Protein AF-A0A534MC95-F1 (afdb_monomer)

Radius of gyration: 21.36 Å; Cα contacts (8 Å, |Δi|>4): 419; chains: 1; bounding box: 49×59×96 Å

Nearest PDB structures (foldseek):
  2ph1-assembly1_A  TM=8.830E-01  e=1.239E-19  Archaeoglobus fulgidus DSM 4304
  5auq-assembly3_G  TM=9.142E-01  e=1.122E-14  Thermococcus kodakarensis KOD1
  5auq-assembly4_D  TM=9.100E-01  e=5.780E-14  Thermococcus kodakarensis KOD1
  5aup-assembly1_I  TM=8.787E-01  e=2.391E-14  Thermococcus kodakarensis KOD1
  5aun-assembly1_B  TM=8.811E-01  e=1.353E-12  Thermococcus kodakarensis KOD1

Structure (mmCIF, N/CA/C/O backbone):
data_AF-A0A534MC95-F1
#
_entry.id   AF-A0A534MC95-F1
#
loop_
_atom_site.group_PDB
_atom_site.id
_atom_site.type_symbol
_atom_site.label_atom_id
_atom_site.label_alt_id
_atom_site.label_comp_id
_atom_site.label_asym_id
_atom_site.label_entity_id
_atom_site.label_seq_id
_atom_site.pdbx_PDB_ins_code
_atom_site.Cartn_x
_atom_site.Cartn_y
_atom_site.Cartn_z
_atom_site.occupancy
_atom_site.B_iso_or_equiv
_atom_site.auth_seq_id
_atom_site.auth_comp_id
_atom_site.auth_asym_id
_atom_site.auth_atom_id
_atom_site.pdbx_PDB_model_num
ATOM 1 N N . MET A 1 1 ? -2.167 -4.887 59.470 1.00 40.50 1 MET A N 1
ATOM 2 C CA . MET A 1 1 ? -1.275 -4.385 58.409 1.00 40.50 1 MET A CA 1
ATOM 3 C C . MET A 1 1 ? -1.811 -4.907 57.094 1.00 40.50 1 MET A C 1
ATOM 5 O O . MET A 1 1 ? -1.505 -6.029 56.722 1.00 40.50 1 MET A O 1
ATOM 9 N N . ALA A 1 2 ? -2.729 -4.157 56.489 1.00 38.38 2 ALA A N 1
ATOM 10 C CA . ALA A 1 2 ? -3.125 -4.384 55.109 1.00 38.38 2 ALA A CA 1
ATOM 11 C C . ALA A 1 2 ? -2.098 -3.620 54.273 1.00 38.38 2 ALA A C 1
ATOM 13 O O . ALA A 1 2 ? -2.051 -2.396 54.355 1.00 38.38 2 ALA A O 1
ATOM 14 N N . GLU A 1 3 ? -1.203 -4.344 53.606 1.00 44.25 3 GLU A N 1
ATOM 15 C CA . GLU A 1 3 ? -0.291 -3.753 52.632 1.00 44.25 3 GLU A CA 1
ATOM 16 C C . GLU A 1 3 ? -1.125 -3.152 51.504 1.00 44.25 3 GLU A C 1
ATOM 18 O O . GLU A 1 3 ? -1.861 -3.846 50.799 1.00 44.25 3 GLU A O 1
ATOM 23 N N . GLU A 1 4 ? -1.028 -1.833 51.384 1.00 46.19 4 GLU A N 1
ATOM 24 C CA . GLU A 1 4 ? -1.438 -1.078 50.216 1.00 46.19 4 GLU A CA 1
ATOM 25 C C . GLU A 1 4 ? -0.655 -1.617 49.015 1.00 46.19 4 GLU A C 1
ATOM 27 O O . GLU A 1 4 ? 0.532 -1.353 48.838 1.00 46.19 4 GLU A O 1
ATOM 32 N N . LEU A 1 5 ? -1.330 -2.418 48.191 1.00 47.22 5 LEU A N 1
ATOM 33 C CA . LEU A 1 5 ? -0.908 -2.695 46.825 1.00 47.22 5 LEU A CA 1
ATOM 34 C C . LEU A 1 5 ? -0.969 -1.374 46.056 1.00 47.22 5 LEU A C 1
ATOM 36 O O . LEU A 1 5 ? -2.006 -0.998 45.510 1.00 47.22 5 LEU A O 1
ATOM 40 N N . GLU A 1 6 ? 0.147 -0.655 46.058 1.00 48.56 6 GLU A N 1
ATOM 41 C CA . GLU A 1 6 ? 0.363 0.548 45.270 1.00 48.56 6 GLU A CA 1
ATOM 42 C C . GLU A 1 6 ? 0.238 0.170 43.785 1.00 48.56 6 GLU A C 1
ATOM 44 O O . GLU A 1 6 ? 1.129 -0.424 43.173 1.00 48.56 6 GLU A O 1
ATOM 49 N N . THR A 1 7 ? -0.928 0.442 43.198 1.00 52.38 7 THR A N 1
ATOM 50 C CA . THR A 1 7 ? -1.146 0.348 41.754 1.00 52.38 7 THR A CA 1
ATOM 51 C C . THR A 1 7 ? -0.177 1.299 41.066 1.00 52.38 7 THR A C 1
ATOM 53 O O . THR A 1 7 ? -0.446 2.497 40.983 1.00 52.38 7 THR A O 1
ATOM 56 N N . ALA A 1 8 ? 0.950 0.778 40.578 1.00 64.12 8 ALA A N 1
ATOM 57 C CA . ALA A 1 8 ? 1.898 1.536 39.775 1.00 64.12 8 ALA A CA 1
ATOM 58 C C . ALA A 1 8 ? 1.158 2.159 38.580 1.00 64.12 8 ALA A C 1
ATOM 60 O O . ALA A 1 8 ? 0.711 1.470 37.659 1.00 64.12 8 ALA A O 1
ATOM 61 N N . GLN A 1 9 ? 0.967 3.474 38.632 1.00 77.69 9 GLN A N 1
ATOM 62 C CA . GLN A 1 9 ? 0.201 4.216 37.643 1.00 77.69 9 GLN A CA 1
ATOM 63 C C . GLN A 1 9 ? 0.984 4.222 36.325 1.00 77.69 9 GLN A C 1
ATOM 65 O O . GLN A 1 9 ? 2.096 4.747 36.254 1.00 77.69 9 GLN A O 1
ATOM 70 N N . ILE A 1 10 ? 0.431 3.603 35.277 1.00 81.69 10 ILE A N 1
ATOM 71 C CA . ILE A 1 10 ? 1.091 3.530 33.967 1.00 81.69 10 ILE A CA 1
ATOM 72 C C . ILE A 1 10 ? 1.308 4.964 33.448 1.00 81.69 10 ILE A C 1
ATOM 74 O O . ILE A 1 10 ? 0.336 5.722 33.360 1.00 81.69 10 ILE A O 1
ATOM 78 N N . PRO A 1 11 ? 2.542 5.351 33.065 1.00 89.81 11 PRO A N 1
ATOM 79 C CA . PRO A 1 11 ? 2.824 6.691 32.567 1.00 89.81 11 PRO A CA 1
ATOM 80 C C . PRO A 1 11 ? 1.900 7.102 31.401 1.00 89.81 11 PRO A C 1
ATOM 82 O O . PRO A 1 11 ? 1.666 6.292 30.497 1.00 89.81 11 PRO A O 1
ATOM 85 N N . PRO A 1 12 ? 1.429 8.367 31.334 1.00 87.62 12 PRO A N 1
ATOM 86 C CA . PRO A 1 12 ? 0.471 8.811 30.314 1.00 87.62 12 PRO A CA 1
ATOM 87 C C . PRO A 1 12 ? 0.916 8.571 28.866 1.00 87.62 12 PRO A C 1
ATOM 89 O O . PRO A 1 12 ? 0.095 8.238 28.014 1.00 87.62 12 PRO A O 1
ATOM 92 N N . HIS A 1 13 ? 2.217 8.692 28.582 1.00 85.44 13 HIS A N 1
ATOM 93 C CA . HIS A 1 13 ? 2.766 8.456 27.244 1.00 85.44 13 HIS A CA 1
ATOM 94 C C . HIS A 1 13 ? 2.703 6.975 26.831 1.00 85.44 13 HIS A C 1
ATOM 96 O O . HIS A 1 13 ? 2.463 6.679 25.662 1.00 85.44 13 HIS A O 1
ATOM 102 N N . ILE A 1 14 ? 2.851 6.043 27.784 1.00 88.94 14 ILE A N 1
ATOM 103 C CA . ILE A 1 14 ? 2.682 4.605 27.533 1.00 88.94 14 ILE A CA 1
ATOM 104 C C . ILE A 1 14 ? 1.211 4.312 27.247 1.00 88.94 14 ILE A C 1
ATOM 106 O O . ILE A 1 14 ? 0.900 3.642 26.265 1.00 88.94 14 ILE A O 1
ATOM 110 N N . MET A 1 15 ? 0.297 4.876 28.040 1.00 87.25 15 MET A N 1
ATOM 111 C CA . MET A 1 15 ? -1.144 4.733 27.807 1.00 87.25 15 MET A CA 1
ATOM 112 C C . MET A 1 15 ? -1.571 5.285 26.440 1.00 87.25 15 MET A C 1
ATOM 114 O O . MET A 1 15 ? -2.383 4.661 25.760 1.00 87.25 15 MET A O 1
ATOM 118 N N . ALA A 1 16 ? -1.019 6.425 26.016 1.00 86.06 16 ALA A N 1
ATOM 119 C CA . ALA A 1 16 ? -1.282 7.000 24.697 1.00 86.06 16 ALA A CA 1
ATOM 120 C C . ALA A 1 16 ? -0.816 6.066 23.568 1.00 86.06 16 ALA A C 1
ATOM 122 O O . ALA A 1 16 ? -1.621 5.701 22.713 1.00 86.06 16 ALA A O 1
ATOM 123 N N . ALA A 1 17 ? 0.431 5.589 23.627 1.00 85.62 17 ALA A N 1
ATOM 124 C CA . ALA A 1 17 ? 0.970 4.655 22.638 1.00 85.62 17 ALA A CA 1
ATOM 125 C C . ALA A 1 17 ? 0.189 3.325 22.598 1.00 85.62 17 ALA A C 1
ATOM 127 O O . ALA A 1 17 ? -0.062 2.769 21.528 1.00 85.62 17 ALA A O 1
ATOM 128 N N . MET A 1 18 ? -0.244 2.818 23.759 1.00 88.19 18 MET A N 1
ATOM 129 C CA . MET A 1 18 ? -1.092 1.624 23.844 1.00 88.19 1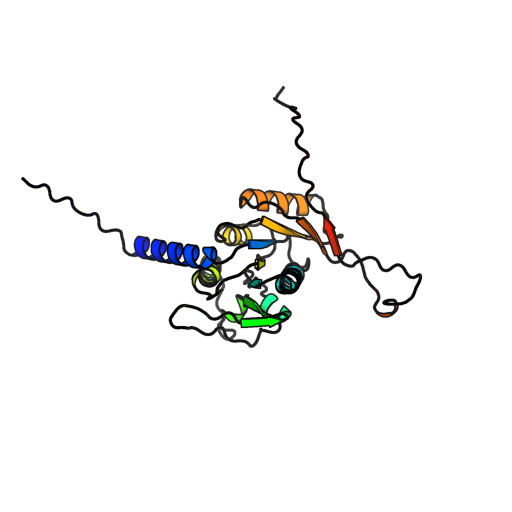8 MET A CA 1
ATOM 130 C C . MET A 1 18 ? -2.457 1.847 23.185 1.00 88.19 18 MET A C 1
ATOM 132 O O . MET A 1 18 ? -2.922 0.971 22.457 1.00 88.19 18 MET A O 1
ATOM 136 N N . ARG A 1 19 ? -3.090 3.009 23.398 1.00 88.19 19 ARG A N 1
ATOM 137 C CA . ARG A 1 19 ? -4.363 3.361 22.746 1.00 88.19 19 ARG A CA 1
ATOM 138 C C . ARG A 1 19 ? -4.219 3.462 21.232 1.00 88.19 19 ARG A C 1
ATOM 140 O O . ARG A 1 19 ? -5.044 2.889 20.528 1.00 88.19 19 ARG A O 1
ATOM 147 N N . GLU A 1 20 ? -3.179 4.130 20.734 1.00 86.94 20 GLU A N 1
ATOM 148 C CA . GLU A 1 20 ? -2.908 4.222 19.291 1.00 86.94 20 GLU A CA 1
ATOM 149 C C . GLU A 1 20 ? -2.736 2.831 18.671 1.00 86.94 20 GLU A C 1
ATOM 151 O O . GLU A 1 20 ? -3.356 2.514 17.655 1.00 86.94 20 GLU A O 1
ATOM 156 N N . ARG A 1 21 ? -1.964 1.957 19.329 1.00 88.00 21 ARG A N 1
ATOM 157 C CA . ARG A 1 21 ? -1.745 0.585 18.861 1.00 88.00 21 ARG A CA 1
ATOM 158 C C . ARG A 1 21 ? -3.024 -0.252 18.872 1.00 88.00 21 ARG A C 1
ATOM 160 O O . ARG A 1 21 ? -3.265 -0.988 17.920 1.00 88.00 21 ARG A O 1
ATOM 167 N N . MET A 1 22 ? -3.847 -0.142 19.916 1.00 90.75 22 MET A N 1
ATOM 168 C CA . MET A 1 22 ? -5.144 -0.829 19.981 1.00 90.75 22 MET A CA 1
ATOM 169 C C . MET A 1 22 ? -6.107 -0.325 18.903 1.00 90.75 22 MET A C 1
ATOM 171 O O . MET A 1 22 ? -6.744 -1.137 18.234 1.00 90.75 22 MET A O 1
ATOM 175 N N . LYS A 1 23 ? -6.166 0.994 18.685 1.00 91.81 23 LYS A N 1
ATOM 176 C CA . LYS A 1 23 ? -6.983 1.606 17.630 1.00 91.81 23 LYS A CA 1
ATOM 177 C C . LYS A 1 23 ? -6.567 1.103 16.250 1.00 91.81 23 LYS A C 1
ATOM 179 O O . LYS A 1 23 ? -7.418 0.676 15.476 1.00 91.81 23 LYS A O 1
ATOM 184 N N . MET A 1 24 ? -5.264 1.081 15.965 1.00 93.31 24 MET A N 1
ATOM 185 C CA . MET A 1 24 ? -4.738 0.518 14.722 1.00 93.31 24 MET A CA 1
ATOM 186 C C . MET A 1 24 ? -5.087 -0.962 14.577 1.00 93.31 24 MET A C 1
ATOM 188 O O . MET A 1 24 ? -5.592 -1.361 13.534 1.00 93.31 24 MET A O 1
ATOM 192 N N . ALA A 1 25 ? -4.867 -1.775 15.612 1.00 92.81 25 ALA A N 1
ATOM 193 C CA . ALA A 1 25 ? -5.184 -3.201 15.564 1.00 92.81 25 ALA A CA 1
ATOM 194 C C . ALA A 1 25 ? -6.674 -3.444 15.271 1.00 92.81 25 ALA A C 1
ATOM 196 O O . ALA A 1 25 ? -7.005 -4.282 14.438 1.00 92.81 25 ALA A O 1
ATOM 197 N N . GLN A 1 26 ? -7.569 -2.671 15.894 1.00 93.19 26 GLN A N 1
ATOM 198 C CA . GLN A 1 26 ? -9.008 -2.742 15.639 1.00 93.19 26 GLN A CA 1
ATOM 199 C C . GLN A 1 26 ? -9.376 -2.282 14.224 1.00 93.19 26 GLN A C 1
ATOM 201 O O . GLN A 1 26 ? -10.244 -2.877 13.590 1.00 93.19 26 GLN A O 1
ATOM 206 N N . ARG A 1 27 ? -8.741 -1.223 13.710 1.00 94.19 27 ARG A N 1
ATOM 207 C CA . ARG A 1 27 ? -9.010 -0.738 12.352 1.00 94.19 27 ARG A CA 1
ATOM 208 C C . ARG A 1 27 ? -8.552 -1.754 11.308 1.00 94.19 27 ARG A C 1
ATOM 210 O O . ARG A 1 27 ? -9.303 -2.099 10.401 1.00 94.19 27 ARG A O 1
ATOM 217 N N . MET A 1 28 ? -7.344 -2.276 11.488 1.00 95.38 28 MET A N 1
ATOM 218 C CA . MET A 1 28 ? -6.699 -3.197 10.559 1.00 95.38 28 MET A CA 1
ATOM 219 C C . MET A 1 28 ? -7.231 -4.631 10.650 1.00 95.38 28 MET A C 1
ATOM 221 O O . MET A 1 28 ? -6.959 -5.414 9.743 1.00 95.38 28 MET A O 1
ATOM 225 N N . SER A 1 29 ? -7.978 -5.001 11.699 1.00 95.69 29 SER A N 1
ATOM 226 C CA . SER A 1 29 ? -8.619 -6.323 11.807 1.00 95.69 29 SER A CA 1
ATOM 227 C C . SER A 1 29 ? -9.865 -6.470 10.930 1.00 95.69 29 SER A C 1
ATOM 229 O O . SER A 1 29 ? -10.280 -7.590 10.647 1.00 95.69 29 SER A O 1
ATOM 231 N N . ARG A 1 30 ? -10.444 -5.357 10.458 1.00 96.56 30 ARG A N 1
ATOM 232 C CA . ARG A 1 30 ? -11.582 -5.344 9.518 1.00 96.56 30 ARG A CA 1
ATOM 233 C C . ARG A 1 30 ? -11.177 -5.557 8.056 1.00 96.56 30 ARG A C 1
ATOM 235 O O . ARG A 1 30 ? -12.027 -5.572 7.170 1.00 96.56 30 ARG A O 1
ATOM 242 N N . ILE A 1 31 ? -9.877 -5.696 7.806 1.00 98.00 31 ILE A N 1
ATOM 243 C CA . ILE A 1 31 ? -9.292 -5.867 6.480 1.00 98.00 31 ILE A CA 1
ATOM 244 C C . ILE A 1 31 ? -8.865 -7.327 6.341 1.00 98.00 31 ILE A C 1
ATOM 246 O O . ILE A 1 31 ? -7.975 -7.771 7.068 1.00 98.00 31 ILE A O 1
ATOM 250 N N . LYS A 1 32 ? -9.485 -8.066 5.414 1.00 97.88 32 LYS A N 1
ATOM 251 C CA . LYS A 1 32 ? -9.228 -9.507 5.242 1.00 97.88 32 LYS A CA 1
ATOM 252 C C . LYS A 1 32 ? -7.842 -9.793 4.675 1.00 97.88 32 LYS A C 1
ATOM 254 O O . LYS A 1 32 ? -7.174 -10.688 5.180 1.00 97.88 32 LYS A O 1
ATOM 259 N N . HIS A 1 33 ? -7.432 -9.045 3.648 1.00 97.75 33 HIS A N 1
ATOM 260 C CA . HIS A 1 33 ? -6.133 -9.209 3.001 1.00 97.75 33 HIS A CA 1
ATOM 261 C C . HIS A 1 33 ? -5.399 -7.880 2.841 1.00 97.75 33 HIS A C 1
ATOM 263 O O . HIS A 1 33 ? -5.949 -6.909 2.322 1.00 97.75 33 HIS A O 1
ATOM 269 N N . LYS A 1 34 ? -4.128 -7.847 3.232 1.00 97.69 34 LYS A N 1
ATOM 270 C CA . LYS A 1 34 ? -3.231 -6.690 3.158 1.00 97.69 34 LYS A CA 1
ATOM 271 C C . LYS A 1 34 ? -2.049 -7.046 2.265 1.00 97.69 34 LYS A C 1
ATOM 273 O O . LYS A 1 34 ? -1.209 -7.876 2.616 1.00 97.69 34 LYS A O 1
ATOM 278 N N . ILE A 1 35 ? -1.989 -6.414 1.099 1.00 97.81 35 ILE A N 1
ATOM 279 C CA . ILE A 1 35 ? -0.995 -6.687 0.062 1.00 97.81 35 ILE A CA 1
ATOM 280 C C . ILE A 1 35 ? -0.061 -5.491 -0.048 1.00 97.81 35 ILE A C 1
ATOM 282 O O . ILE A 1 35 ? -0.470 -4.386 -0.400 1.00 97.81 35 ILE A O 1
ATOM 286 N N . VAL A 1 36 ? 1.217 -5.725 0.215 1.00 97.12 36 VAL A N 1
ATOM 287 C CA . VAL A 1 36 ? 2.248 -4.692 0.132 1.00 97.12 36 VAL A CA 1
ATOM 288 C C . VAL A 1 36 ? 2.842 -4.675 -1.272 1.00 97.12 36 VAL A C 1
ATOM 290 O O . VAL A 1 36 ? 3.200 -5.718 -1.815 1.00 97.12 36 VAL A O 1
ATOM 293 N N . VAL A 1 37 ? 2.973 -3.500 -1.876 1.00 96.19 37 VAL A N 1
ATOM 294 C CA . VAL A 1 37 ? 3.618 -3.315 -3.180 1.00 96.19 37 VAL A CA 1
ATOM 295 C C . VAL A 1 37 ? 4.934 -2.585 -2.967 1.00 96.19 37 VAL A C 1
ATOM 297 O O . VAL A 1 37 ? 4.985 -1.521 -2.355 1.00 96.19 37 VAL A O 1
ATOM 300 N N . MET A 1 38 ? 6.022 -3.178 -3.454 1.00 94.06 38 MET A N 1
ATOM 301 C CA . MET A 1 38 ? 7.373 -2.677 -3.212 1.00 94.06 38 MET A CA 1
ATOM 302 C C . MET A 1 38 ? 8.262 -2.771 -4.452 1.00 94.06 38 MET A C 1
ATOM 304 O O . MET A 1 38 ? 8.003 -3.562 -5.360 1.00 94.06 38 MET A O 1
ATOM 308 N N . SER A 1 39 ? 9.350 -2.002 -4.481 1.00 91.44 39 SER A N 1
ATOM 309 C CA . SER A 1 39 ? 10.334 -2.024 -5.568 1.00 91.44 39 SER A CA 1
ATOM 310 C C . SER A 1 39 ? 11.759 -1.834 -5.060 1.00 91.44 39 SER A C 1
ATOM 312 O O . SER A 1 39 ? 11.993 -1.213 -4.028 1.00 91.44 39 SER A O 1
ATOM 314 N N . GLY A 1 40 ? 12.740 -2.357 -5.800 1.00 86.50 40 GLY A N 1
ATOM 315 C CA . GLY A 1 40 ? 14.158 -2.190 -5.461 1.00 86.50 40 GLY A CA 1
ATOM 316 C C . GLY A 1 40 ? 14.698 -0.772 -5.684 1.00 86.50 40 GLY A C 1
ATOM 317 O O . GLY A 1 40 ? 15.709 -0.413 -5.082 1.00 86.50 40 GLY A O 1
ATOM 318 N N . LYS A 1 41 ? 14.043 0.019 -6.545 1.00 83.94 41 LYS A N 1
ATOM 319 C CA . LYS A 1 41 ? 14.408 1.389 -6.950 1.00 83.94 41 LYS A CA 1
ATOM 320 C C . LYS A 1 41 ? 13.157 2.190 -7.345 1.00 83.94 41 LYS A C 1
ATOM 322 O O . LYS A 1 41 ? 12.068 1.621 -7.479 1.00 83.94 41 LYS A O 1
ATOM 327 N N . GLY A 1 42 ? 13.314 3.505 -7.511 1.00 86.44 42 GLY A N 1
ATOM 328 C CA . GLY A 1 42 ? 12.280 4.393 -8.057 1.00 86.44 42 GLY A CA 1
ATOM 329 C C . GLY A 1 42 ? 12.156 4.271 -9.579 1.00 86.44 42 GLY A C 1
ATOM 330 O O . GLY A 1 42 ? 13.081 3.807 -10.236 1.00 86.44 42 GLY A O 1
ATOM 331 N N . GLY A 1 43 ? 11.015 4.675 -10.143 1.00 86.31 43 GLY A N 1
ATOM 332 C CA . GLY A 1 43 ? 10.808 4.727 -11.601 1.00 86.31 43 GLY A CA 1
ATOM 333 C C . GLY A 1 43 ? 10.342 3.427 -12.274 1.00 86.31 43 GLY A C 1
ATOM 334 O O . GLY A 1 43 ? 10.010 3.442 -13.453 1.00 86.31 43 GLY A O 1
ATOM 335 N N . VAL A 1 44 ? 10.213 2.314 -11.542 1.00 89.38 44 VAL A N 1
ATOM 336 C CA . VAL A 1 44 ? 9.760 1.020 -12.106 1.00 89.38 44 VAL A CA 1
ATOM 337 C C . VAL A 1 44 ? 8.246 0.920 -12.356 1.00 89.38 44 VAL A C 1
ATOM 339 O O . VAL A 1 44 ? 7.747 -0.116 -12.798 1.00 89.38 44 VAL A O 1
ATOM 342 N N . GLY A 1 45 ? 7.483 1.966 -12.030 1.00 91.94 45 GLY A N 1
ATOM 343 C CA . GLY A 1 45 ? 6.016 1.978 -12.105 1.00 91.94 45 GLY A CA 1
ATOM 344 C C . GLY A 1 45 ? 5.313 1.240 -10.959 1.00 91.94 45 GLY A C 1
ATOM 345 O O . GLY A 1 45 ? 4.204 0.744 -11.139 1.00 91.94 45 GLY A O 1
ATOM 346 N N . LYS A 1 46 ? 5.950 1.163 -9.783 1.00 94.31 46 LYS A N 1
ATOM 347 C CA . LYS A 1 46 ? 5.405 0.567 -8.549 1.00 94.31 46 LYS A CA 1
ATOM 348 C C . LYS A 1 46 ? 3.996 1.092 -8.221 1.00 94.31 46 LYS A C 1
ATOM 350 O O . LYS A 1 46 ? 3.068 0.295 -8.134 1.00 94.31 46 LYS A O 1
ATOM 355 N N . SER A 1 47 ? 3.828 2.412 -8.144 1.00 95.81 47 SER A N 1
ATOM 356 C CA . SER A 1 47 ? 2.557 3.069 -7.804 1.00 95.81 47 SER A CA 1
ATOM 357 C C . SER A 1 47 ? 1.474 2.831 -8.858 1.00 95.81 47 SER A C 1
ATOM 359 O O . SER A 1 47 ? 0.322 2.564 -8.530 1.00 95.81 47 SER A O 1
ATOM 361 N N . THR A 1 48 ? 1.848 2.804 -10.142 1.00 95.81 48 THR A N 1
ATOM 362 C CA . THR A 1 48 ? 0.937 2.426 -11.234 1.00 95.81 48 THR A CA 1
ATOM 363 C C . THR A 1 48 ? 0.454 0.986 -11.091 1.00 95.81 48 THR A C 1
ATOM 365 O O . THR 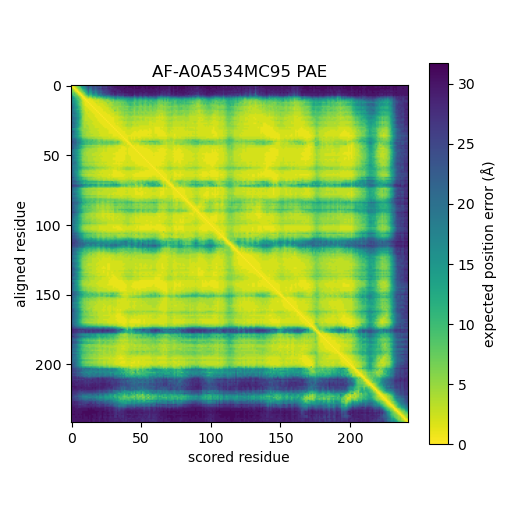A 1 48 ? -0.730 0.710 -11.277 1.00 95.81 48 THR A O 1
ATOM 368 N N . VAL A 1 49 ? 1.350 0.057 -10.751 1.00 96.50 49 VAL A N 1
ATOM 369 C CA . VAL A 1 49 ? 0.985 -1.342 -10.505 1.00 96.50 49 VAL A CA 1
ATOM 370 C C . VAL A 1 49 ? 0.095 -1.465 -9.267 1.00 96.50 49 VAL A C 1
ATOM 372 O O . VAL A 1 49 ? -0.890 -2.194 -9.328 1.00 96.50 49 VAL A O 1
ATOM 375 N N . ALA A 1 50 ? 0.383 -0.734 -8.186 1.00 97.94 50 ALA A N 1
ATOM 376 C CA . ALA A 1 50 ? -0.442 -0.715 -6.978 1.00 97.94 50 ALA A CA 1
ATOM 377 C C . ALA A 1 50 ? -1.869 -0.212 -7.258 1.00 97.94 50 ALA A C 1
ATOM 379 O O . ALA A 1 50 ? -2.833 -0.882 -6.890 1.00 97.94 50 ALA A O 1
ATOM 380 N N . ALA A 1 51 ? -2.005 0.904 -7.980 1.00 97.81 51 ALA A N 1
ATOM 381 C CA . ALA A 1 51 ? -3.298 1.460 -8.376 1.00 97.81 51 ALA A CA 1
ATOM 382 C C . ALA A 1 51 ? -4.113 0.480 -9.234 1.00 97.81 51 ALA A C 1
ATOM 384 O O . ALA A 1 51 ? -5.264 0.183 -8.921 1.00 97.81 51 ALA A O 1
ATOM 385 N N . ASN A 1 52 ? -3.502 -0.099 -10.275 1.00 97.31 52 ASN A N 1
ATOM 386 C CA . ASN A 1 52 ? -4.183 -1.083 -11.123 1.00 97.31 52 ASN A CA 1
ATOM 387 C C . ASN A 1 52 ? -4.560 -2.352 -10.351 1.00 97.31 52 ASN A C 1
ATOM 389 O O . ASN A 1 52 ? -5.645 -2.890 -10.556 1.00 97.31 52 ASN A O 1
ATOM 393 N N . LEU A 1 53 ? -3.688 -2.828 -9.456 1.00 97.56 53 LEU A N 1
ATOM 394 C CA . LEU A 1 53 ? -3.982 -3.983 -8.613 1.00 97.56 53 LEU A CA 1
ATOM 395 C C . LEU A 1 53 ? -5.195 -3.714 -7.716 1.00 97.56 53 LEU A C 1
ATOM 397 O O . LEU A 1 53 ? -6.070 -4.570 -7.632 1.00 97.56 53 LEU A O 1
ATOM 401 N N . ALA A 1 54 ? -5.276 -2.537 -7.092 1.00 98.38 54 ALA A N 1
ATOM 402 C CA . ALA A 1 54 ? -6.424 -2.156 -6.273 1.00 98.38 54 ALA A CA 1
ATOM 403 C C . ALA A 1 54 ? -7.721 -2.105 -7.095 1.00 98.38 54 ALA A C 1
ATOM 405 O O . ALA A 1 54 ? -8.726 -2.667 -6.666 1.00 98.38 54 ALA A O 1
ATOM 406 N N . CYS A 1 55 ? -7.691 -1.518 -8.297 1.00 98.00 55 CYS A N 1
ATOM 407 C CA . CYS A 1 55 ? -8.851 -1.479 -9.192 1.00 98.00 55 CYS A CA 1
ATOM 408 C C . CYS A 1 55 ? -9.315 -2.878 -9.620 1.00 98.00 55 CYS A C 1
ATOM 410 O O . CYS A 1 55 ? -10.506 -3.157 -9.586 1.00 98.00 55 CYS A O 1
ATOM 412 N N . VAL A 1 56 ? -8.393 -3.779 -9.977 1.00 97.44 56 VAL A N 1
ATOM 413 C CA . VAL A 1 56 ? -8.750 -5.159 -10.357 1.00 97.44 56 VAL A CA 1
ATOM 414 C C . VAL A 1 56 ? -9.299 -5.940 -9.161 1.00 97.44 56 VAL A C 1
ATOM 416 O O . VAL A 1 56 ? -10.245 -6.706 -9.303 1.00 97.44 56 VAL A O 1
ATOM 419 N N . LEU A 1 57 ? -8.743 -5.746 -7.962 1.00 97.81 57 LEU A N 1
ATOM 420 C CA . LEU A 1 57 ? -9.281 -6.361 -6.744 1.00 97.81 57 LEU A CA 1
ATOM 421 C C . LEU A 1 57 ? -10.672 -5.817 -6.392 1.00 97.81 57 LEU A C 1
ATOM 423 O O . LEU A 1 57 ? -11.487 -6.569 -5.859 1.00 97.81 57 LEU A O 1
ATOM 427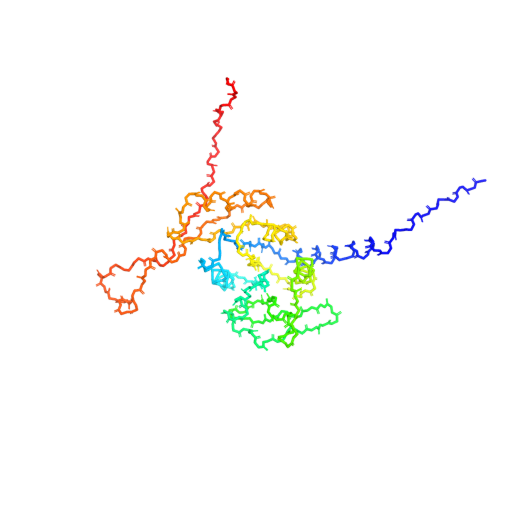 N N . ALA A 1 58 ? -10.963 -4.560 -6.746 1.00 97.69 58 ALA A N 1
ATOM 428 C CA . ALA A 1 58 ? -12.279 -3.952 -6.567 1.00 97.69 58 ALA A CA 1
ATOM 429 C C . ALA A 1 58 ? -13.380 -4.639 -7.398 1.00 97.69 58 ALA A C 1
ATOM 431 O O . ALA A 1 58 ? -14.552 -4.605 -7.030 1.00 97.69 58 ALA A O 1
ATOM 432 N N . GLU A 1 59 ? -13.019 -5.315 -8.496 1.00 96.12 59 GLU A N 1
ATOM 433 C CA . GLU A 1 59 ? -13.965 -6.118 -9.285 1.00 96.12 59 GLU A CA 1
ATOM 434 C C . GLU A 1 59 ? -14.397 -7.401 -8.553 1.00 96.12 59 GLU A C 1
ATOM 436 O O . GLU A 1 59 ? -15.464 -7.946 -8.834 1.00 96.12 59 GLU A O 1
ATOM 441 N N . ALA A 1 60 ? -13.582 -7.892 -7.612 1.00 95.50 60 ALA A N 1
ATOM 442 C CA . ALA A 1 60 ? -13.835 -9.117 -6.851 1.00 95.50 60 ALA A CA 1
ATOM 443 C C . ALA A 1 60 ? -14.361 -8.866 -5.427 1.00 95.50 60 ALA A C 1
ATOM 445 O O . ALA A 1 60 ? -14.879 -9.790 -4.797 1.00 95.50 60 ALA A O 1
ATOM 446 N N . GLY A 1 61 ? -14.222 -7.648 -4.902 1.00 96.94 61 GLY A N 1
ATOM 447 C CA . GLY A 1 61 ? -14.634 -7.294 -3.547 1.00 96.94 61 GLY A CA 1
ATOM 448 C C . GLY A 1 61 ? -14.325 -5.843 -3.200 1.00 96.94 61 GLY A C 1
ATOM 449 O O . GLY A 1 61 ? -13.924 -5.048 -4.038 1.00 96.94 61 GLY A O 1
ATOM 450 N N . THR A 1 62 ? -14.502 -5.476 -1.938 1.00 98.25 62 THR A N 1
ATOM 451 C CA . THR A 1 62 ? -14.186 -4.124 -1.461 1.00 98.25 62 THR A CA 1
ATOM 452 C C . THR A 1 62 ? -12.675 -3.915 -1.351 1.00 98.25 62 THR A C 1
ATOM 454 O O . THR A 1 62 ? -11.977 -4.692 -0.696 1.00 98.25 62 THR A O 1
ATOM 457 N N . ALA A 1 63 ? -12.164 -2.852 -1.977 1.00 98.50 63 ALA A N 1
ATOM 458 C CA . ALA A 1 63 ? -10.733 -2.574 -2.051 1.00 98.50 63 ALA A CA 1
ATOM 459 C C . ALA A 1 63 ? -10.367 -1.187 -1.503 1.00 98.50 63 ALA A C 1
ATOM 461 O O . ALA A 1 63 ? -11.074 -0.198 -1.717 1.00 98.50 63 ALA A O 1
ATOM 462 N N . GLY A 1 64 ? -9.226 -1.124 -0.823 1.00 98.38 64 GLY A N 1
ATOM 463 C CA . GLY A 1 64 ? -8.569 0.103 -0.396 1.00 98.38 64 GLY A CA 1
ATOM 464 C C . GLY A 1 64 ? -7.151 0.216 -0.954 1.00 98.38 64 GLY A C 1
ATOM 465 O O . GLY A 1 64 ? -6.515 -0.789 -1.280 1.00 98.38 64 GLY A O 1
ATOM 466 N N . LEU A 1 65 ? -6.646 1.443 -1.025 1.00 98.31 65 LEU A N 1
ATOM 467 C CA . LEU A 1 65 ? -5.305 1.775 -1.484 1.00 98.31 65 LEU A CA 1
ATOM 468 C C . LEU A 1 65 ? -4.684 2.843 -0.577 1.00 98.31 65 LEU A C 1
ATOM 470 O O . LEU A 1 65 ? -5.262 3.913 -0.381 1.00 98.31 65 LEU A O 1
ATOM 474 N N . VAL A 1 66 ? -3.502 2.538 -0.047 1.00 97.06 66 VAL A N 1
ATOM 475 C CA . VAL A 1 66 ? -2.685 3.443 0.772 1.00 97.06 66 VAL A CA 1
ATOM 476 C C . VAL A 1 66 ? -1.434 3.821 0.003 1.00 97.06 66 VAL A C 1
ATOM 478 O O . VAL A 1 66 ? -0.691 2.942 -0.431 1.00 97.06 66 VAL A O 1
ATOM 481 N N . ASP A 1 67 ? -1.169 5.115 -0.103 1.00 94.25 67 ASP A N 1
ATOM 482 C CA . ASP A 1 67 ? 0.113 5.645 -0.562 1.00 94.25 67 ASP A CA 1
ATOM 483 C C . ASP A 1 67 ? 1.001 5.984 0.634 1.00 94.25 67 ASP A C 1
ATOM 485 O O . ASP A 1 67 ? 0.722 6.929 1.377 1.00 94.25 67 ASP A O 1
ATOM 489 N N . ALA A 1 68 ? 2.059 5.203 0.841 1.00 91.00 68 ALA A N 1
ATOM 490 C CA . ALA A 1 68 ? 3.021 5.435 1.910 1.00 91.00 68 ALA A CA 1
ATOM 491 C C . ALA A 1 68 ? 4.274 6.195 1.438 1.00 91.00 68 ALA A C 1
ATOM 493 O O . ALA A 1 68 ? 5.186 6.399 2.245 1.00 91.00 68 ALA A O 1
ATOM 494 N N . ASP A 1 69 ? 4.341 6.624 0.171 1.00 88.12 69 ASP A N 1
ATOM 495 C CA . ASP A 1 69 ? 5.469 7.380 -0.373 1.00 88.12 69 ASP A CA 1
ATOM 496 C C . ASP A 1 69 ? 5.248 8.892 -0.260 1.00 88.12 69 ASP A C 1
ATOM 498 O O . ASP A 1 69 ? 4.606 9.532 -1.084 1.00 88.12 69 ASP A O 1
ATOM 502 N N . VAL A 1 70 ? 5.845 9.497 0.765 1.00 78.44 70 VAL A N 1
ATOM 503 C CA . VAL A 1 70 ? 5.784 10.955 0.978 1.00 78.44 70 VAL A CA 1
ATOM 504 C C . VAL A 1 70 ? 6.601 11.732 -0.053 1.00 78.44 70 VAL A C 1
ATOM 506 O O . VAL A 1 70 ? 6.347 12.911 -0.284 1.00 78.44 70 VAL A O 1
ATOM 509 N N . THR A 1 71 ? 7.634 11.112 -0.626 1.00 74.56 71 THR A N 1
ATOM 510 C CA . THR A 1 71 ? 8.608 11.813 -1.476 1.00 74.56 71 THR A CA 1
ATOM 511 C C . THR A 1 71 ? 8.144 11.972 -2.915 1.00 74.56 71 THR A C 1
ATOM 513 O O . THR A 1 71 ? 8.535 12.936 -3.570 1.00 74.56 71 THR A O 1
ATOM 516 N N . GLY A 1 72 ? 7.295 11.063 -3.384 1.00 76.19 72 GLY A N 1
ATOM 517 C CA . GLY A 1 72 ? 6.662 11.127 -4.696 1.00 76.19 72 GLY A CA 1
ATOM 518 C C . GLY A 1 72 ? 5.275 10.494 -4.661 1.00 76.19 72 GLY A C 1
ATOM 519 O O . GLY A 1 72 ? 5.107 9.425 -5.244 1.00 76.19 72 GLY A O 1
ATOM 520 N N . PRO A 1 73 ? 4.297 11.105 -3.965 1.00 77.06 73 PRO A N 1
ATOM 521 C CA . PRO A 1 73 ? 2.965 10.532 -3.830 1.00 77.06 73 PRO A CA 1
ATOM 522 C C . PRO A 1 73 ? 2.204 10.602 -5.163 1.00 77.06 73 PRO A C 1
ATOM 524 O O . PRO A 1 73 ? 1.516 11.576 -5.471 1.00 77.06 73 PRO A O 1
ATOM 527 N N . ASP A 1 74 ? 2.342 9.558 -5.978 1.00 88.94 74 ASP A N 1
ATOM 528 C CA . ASP A 1 74 ? 1.729 9.470 -7.308 1.00 88.94 74 ASP A CA 1
ATOM 529 C C . ASP A 1 74 ? 0.283 8.950 -7.261 1.00 88.94 74 ASP A C 1
ATOM 531 O O . ASP A 1 74 ? -0.484 9.141 -8.208 1.00 88.94 74 ASP A O 1
ATOM 535 N N . ILE A 1 75 ? -0.117 8.276 -6.178 1.00 95.62 75 ILE A N 1
ATOM 536 C CA . ILE A 1 75 ? -1.389 7.543 -6.115 1.00 95.62 75 ILE A CA 1
ATOM 537 C C . ILE A 1 75 ? -2.591 8.479 -6.206 1.00 95.62 75 ILE A C 1
ATOM 539 O O . ILE A 1 75 ? -3.524 8.180 -6.950 1.00 95.62 75 ILE A O 1
ATOM 543 N N . ALA A 1 76 ? -2.576 9.618 -5.504 1.00 92.62 76 ALA A N 1
ATOM 544 C CA . ALA A 1 76 ? -3.694 10.563 -5.544 1.00 92.62 76 ALA A CA 1
ATOM 545 C C . ALA A 1 76 ? -3.970 11.041 -6.979 1.00 92.62 76 ALA A C 1
ATOM 547 O O . ALA A 1 76 ? -5.117 11.083 -7.423 1.00 92.62 76 ALA A O 1
ATOM 548 N N . LYS A 1 77 ? -2.903 11.309 -7.736 1.00 92.94 77 LYS A N 1
ATOM 549 C CA . LYS A 1 77 ? -2.975 11.696 -9.144 1.00 92.94 77 LYS A CA 1
ATOM 550 C C . LYS A 1 77 ? -3.410 10.541 -10.044 1.00 92.94 77 LYS A C 1
ATOM 552 O O . LYS A 1 77 ? -4.313 10.715 -10.859 1.00 92.94 77 LYS A O 1
ATOM 557 N N . LEU A 1 78 ? -2.810 9.357 -9.891 1.00 95.31 78 LEU A N 1
ATOM 558 C CA . LEU A 1 78 ? -3.150 8.158 -10.674 1.00 95.31 78 LEU A CA 1
ATOM 559 C C . LEU A 1 78 ? -4.611 7.733 -10.493 1.00 95.31 78 LEU A C 1
ATOM 561 O O . LEU A 1 78 ? -5.226 7.233 -11.432 1.00 95.31 78 LEU A O 1
ATOM 565 N N . MET A 1 79 ? -5.158 7.949 -9.298 1.00 96.69 79 MET A N 1
ATOM 566 C CA . MET A 1 79 ? -6.544 7.643 -8.957 1.00 96.69 79 MET A CA 1
ATOM 567 C C . MET A 1 79 ? -7.497 8.820 -9.205 1.00 96.69 79 MET A C 1
ATOM 569 O O . MET A 1 79 ? -8.688 8.681 -8.955 1.00 96.69 79 MET A O 1
ATOM 573 N N . GLY A 1 80 ? -7.020 9.970 -9.693 1.00 94.25 80 GLY A N 1
ATOM 574 C CA . GLY A 1 80 ? -7.869 11.132 -9.981 1.00 94.25 80 GLY A CA 1
ATOM 575 C C . GLY A 1 80 ? -8.513 11.776 -8.745 1.00 94.25 80 GLY A C 1
ATOM 576 O O . GLY A 1 80 ? -9.573 12.383 -8.861 1.00 94.25 80 GLY A O 1
ATOM 577 N N . VAL A 1 81 ? -7.891 11.642 -7.570 1.00 93.38 81 VAL A N 1
ATOM 578 C CA . VAL A 1 81 ? -8.372 12.160 -6.272 1.00 93.38 81 VAL A CA 1
ATOM 579 C C . VAL A 1 81 ? -7.446 13.233 -5.683 1.00 93.38 81 VAL A C 1
ATOM 581 O O . VAL A 1 81 ? -7.495 13.518 -4.490 1.00 93.38 81 VAL A O 1
ATOM 584 N N . GLU A 1 82 ? -6.589 13.835 -6.510 1.00 88.38 82 GLU A N 1
ATOM 585 C CA . GLU A 1 82 ? -5.599 14.834 -6.089 1.00 88.38 82 GLU A CA 1
ATOM 586 C C . GLU A 1 82 ? -6.242 16.072 -5.432 1.00 88.38 82 GLU A C 1
ATOM 588 O O . GLU A 1 82 ? -5.759 16.547 -4.407 1.00 88.38 82 GLU A O 1
ATOM 593 N N . GLU A 1 83 ? -7.376 16.535 -5.956 1.00 85.56 83 GLU A N 1
ATOM 594 C CA . GLU A 1 83 ? -8.120 17.683 -5.411 1.00 85.56 83 GLU A CA 1
ATOM 595 C C . GLU A 1 83 ? -9.081 17.302 -4.273 1.00 85.56 83 GLU A C 1
ATOM 597 O O . GLU A 1 83 ? -9.715 18.162 -3.658 1.00 85.56 83 GLU A O 1
ATOM 602 N N . ALA A 1 84 ? -9.233 16.005 -3.992 1.00 85.19 84 ALA A N 1
ATOM 603 C CA . ALA A 1 84 ? -10.145 15.541 -2.964 1.00 85.19 84 ALA A CA 1
ATOM 604 C C . ALA A 1 84 ? -9.525 15.738 -1.575 1.00 85.19 84 ALA A C 1
ATOM 606 O O . ALA A 1 84 ? -8.433 15.254 -1.281 1.00 85.19 84 ALA A O 1
ATOM 607 N N . GLN A 1 85 ? -10.261 16.434 -0.712 1.00 80.31 85 GLN A N 1
ATOM 608 C CA . GLN A 1 85 ? -9.883 16.654 0.679 1.00 80.31 85 GLN A CA 1
ATOM 609 C C . GLN A 1 85 ? -10.327 15.469 1.536 1.00 80.31 85 GLN A C 1
ATOM 611 O O . GLN A 1 85 ? -11.482 15.037 1.462 1.00 80.31 85 GLN A O 1
ATOM 616 N N . VAL A 1 86 ? -9.422 14.970 2.377 1.00 86.19 86 VAL A N 1
ATOM 617 C CA . VAL A 1 86 ? -9.749 13.962 3.392 1.00 86.19 86 VAL A CA 1
ATOM 618 C C . VAL A 1 86 ? -10.607 14.630 4.458 1.00 86.19 86 VAL A C 1
ATOM 620 O O . VAL A 1 86 ? -10.186 15.596 5.094 1.00 86.19 86 VAL A O 1
ATOM 623 N N . LYS A 1 87 ? -11.828 14.133 4.653 1.00 88.62 87 LYS A N 1
ATOM 624 C CA . LYS A 1 87 ? -12.749 14.701 5.640 1.00 88.62 87 LYS A CA 1
ATOM 625 C C . LYS A 1 87 ? -12.494 14.079 7.002 1.00 88.62 87 LYS A C 1
ATOM 627 O O . LYS A 1 87 ? -12.500 12.858 7.139 1.00 88.62 87 LYS A O 1
ATOM 632 N N . ALA A 1 88 ? -12.307 14.920 8.012 1.00 90.69 88 ALA A N 1
ATOM 633 C CA . ALA A 1 88 ? -12.345 14.470 9.394 1.00 90.69 88 ALA A CA 1
ATOM 634 C C . ALA A 1 88 ? -13.797 14.211 9.816 1.00 90.69 88 ALA A C 1
ATOM 636 O O . ALA A 1 88 ? -14.682 15.027 9.554 1.00 90.69 88 ALA A O 1
ATOM 637 N N . THR A 1 89 ? -14.027 13.078 10.469 1.00 90.38 89 THR A N 1
ATOM 638 C CA . THR A 1 89 ? -15.295 12.699 11.097 1.00 90.38 89 THR A CA 1
ATOM 639 C C . THR A 1 89 ? -15.099 12.619 12.613 1.00 90.38 89 THR A C 1
ATOM 641 O O . THR A 1 89 ? -13.973 12.690 13.112 1.00 90.38 89 THR A O 1
ATOM 644 N N . ASP A 1 90 ? -16.182 12.427 13.369 1.00 87.94 90 ASP A N 1
ATOM 645 C CA . ASP A 1 90 ? -16.107 12.232 14.826 1.00 87.94 90 ASP A CA 1
ATOM 646 C C . ASP A 1 90 ? -15.296 10.981 15.218 1.00 87.94 90 ASP A C 1
ATOM 648 O O . ASP A 1 90 ? -14.774 10.881 16.331 1.00 87.94 90 ASP A O 1
ATOM 652 N N . THR A 1 91 ? -15.189 10.009 14.307 1.00 86.06 91 THR A N 1
ATOM 653 C CA . THR A 1 91 ? -14.616 8.682 14.563 1.00 86.06 91 THR A CA 1
ATOM 654 C C . THR A 1 91 ? -13.330 8.393 13.774 1.00 86.06 91 THR A C 1
ATOM 656 O O . THR A 1 91 ? -12.678 7.359 14.010 1.00 86.06 91 THR A O 1
ATOM 659 N N . GLY A 1 92 ? -12.895 9.307 12.901 1.00 91.94 92 GLY A N 1
ATOM 660 C CA . GLY A 1 92 ? -11.712 9.105 12.072 1.00 91.94 92 GLY A CA 1
ATOM 661 C C . GLY A 1 92 ? -11.593 10.030 10.862 1.00 91.94 92 GLY A C 1
ATOM 662 O O . GLY A 1 92 ? -11.915 11.214 10.914 1.00 91.94 92 GLY A O 1
ATOM 663 N N . LEU A 1 93 ? -11.045 9.476 9.783 1.00 93.12 93 LEU A N 1
ATOM 664 C CA . LEU A 1 93 ? -10.841 10.135 8.497 1.00 93.12 93 LEU A CA 1
ATOM 665 C C . LEU A 1 93 ? -11.583 9.365 7.404 1.00 93.12 93 LEU A C 1
ATOM 667 O O . LEU A 1 93 ? -11.363 8.165 7.233 1.00 93.12 93 LEU A O 1
ATOM 671 N N . GLU A 1 94 ? -12.426 10.043 6.637 1.00 94.12 94 GLU A N 1
ATOM 672 C CA . GLU A 1 94 ? -13.117 9.435 5.503 1.00 94.12 94 GLU A CA 1
ATOM 673 C C . GLU A 1 94 ? -12.149 9.318 4.308 1.00 94.12 94 GLU A C 1
ATOM 675 O O . GLU A 1 94 ? -11.616 10.339 3.856 1.00 94.12 94 GLU A O 1
ATOM 680 N N . PRO A 1 95 ? -11.885 8.103 3.784 1.00 95.12 95 PRO A N 1
ATOM 681 C CA . PRO A 1 95 ? -11.048 7.949 2.604 1.00 95.12 95 PRO A CA 1
ATOM 682 C C . PRO A 1 95 ? -11.760 8.494 1.366 1.00 95.12 95 PRO A C 1
ATOM 684 O O . PRO A 1 95 ? -12.982 8.425 1.227 1.00 95.12 95 PRO A O 1
ATOM 687 N N . THR A 1 96 ? -10.978 8.980 0.412 1.00 95.50 96 THR A N 1
ATOM 688 C CA . THR A 1 96 ? -11.520 9.435 -0.871 1.00 95.50 96 THR A CA 1
ATOM 689 C C . THR A 1 96 ? -11.908 8.242 -1.740 1.00 95.50 96 THR A C 1
ATOM 691 O O . THR A 1 96 ? -11.346 7.160 -1.602 1.00 95.50 96 THR A O 1
ATOM 694 N N . THR A 1 97 ? -12.892 8.398 -2.623 1.00 96.06 97 THR A N 1
ATOM 695 C CA . THR A 1 97 ? -13.313 7.306 -3.515 1.00 96.06 97 THR A CA 1
ATOM 696 C C . THR A 1 97 ? -12.722 7.524 -4.901 1.00 96.06 97 THR A C 1
ATOM 698 O O . THR A 1 97 ? -13.034 8.516 -5.556 1.00 96.06 97 THR A O 1
ATOM 701 N N . GLY A 1 98 ? -11.862 6.604 -5.332 1.00 95.69 98 GLY A N 1
ATOM 702 C CA . GLY A 1 98 ? -11.282 6.573 -6.670 1.00 95.69 98 GLY A CA 1
ATOM 703 C C . GLY A 1 98 ? -12.072 5.689 -7.650 1.00 95.69 98 GLY A C 1
ATOM 704 O O . GLY A 1 98 ? -13.181 5.232 -7.350 1.00 95.69 98 GLY A O 1
ATOM 705 N N . PRO A 1 99 ? -11.498 5.417 -8.836 1.00 95.88 99 PRO A N 1
ATOM 706 C CA . PRO A 1 99 ? -12.058 4.510 -9.831 1.00 95.88 99 PRO A CA 1
ATOM 707 C C . PRO A 1 99 ? -12.431 3.142 -9.254 1.00 95.88 99 PRO A C 1
ATOM 709 O O . PRO A 1 99 ? -11.828 2.677 -8.289 1.00 95.88 99 PRO A O 1
ATOM 712 N N . ALA A 1 100 ? -13.436 2.500 -9.857 1.00 94.81 100 ALA A N 1
ATOM 713 C CA . ALA A 1 100 ? -13.966 1.200 -9.431 1.00 94.81 100 ALA A CA 1
ATOM 714 C C . ALA A 1 100 ? -14.436 1.138 -7.957 1.00 94.81 100 ALA A C 1
ATOM 716 O O . ALA A 1 100 ? -14.625 0.054 -7.416 1.00 94.81 100 ALA A O 1
ATOM 717 N N . GLY A 1 101 ? -14.645 2.287 -7.300 1.00 96.12 101 GLY A N 1
ATOM 718 C CA . GLY A 1 101 ? -15.053 2.348 -5.894 1.00 96.12 101 GLY A CA 1
ATOM 719 C C . GLY A 1 101 ? -13.917 2.087 -4.900 1.00 96.12 101 GLY A C 1
ATOM 720 O O . GLY A 1 101 ? -14.189 1.852 -3.722 1.00 96.12 101 GLY A O 1
ATOM 721 N N . VAL A 1 102 ? -12.655 2.123 -5.347 1.00 98.25 102 VAL A N 1
ATOM 722 C CA . VAL A 1 102 ? -11.489 1.947 -4.470 1.00 98.25 102 VAL A CA 1
ATOM 723 C C . VAL A 1 102 ? -11.439 3.081 -3.448 1.00 98.25 102 VAL A C 1
ATOM 725 O O . VAL A 1 102 ? -11.458 4.257 -3.814 1.00 98.25 102 VAL A O 1
ATOM 728 N N . ARG A 1 103 ? -11.330 2.739 -2.162 1.00 97.88 103 ARG A N 1
ATOM 729 C CA . ARG A 1 103 ? -11.099 3.715 -1.086 1.00 97.88 103 ARG A CA 1
ATOM 730 C C . ARG A 1 103 ? -9.621 4.097 -1.086 1.00 97.88 103 ARG A C 1
ATOM 732 O O . ARG A 1 103 ? -8.768 3.231 -0.939 1.00 97.88 103 ARG A O 1
ATOM 739 N N . VAL A 1 104 ? -9.302 5.368 -1.262 1.00 97.31 104 VAL A N 1
ATOM 740 C CA . VAL A 1 104 ? -7.935 5.863 -1.432 1.00 97.31 104 VAL A CA 1
ATOM 741 C C . VAL A 1 104 ? -7.596 6.822 -0.303 1.00 97.31 104 VAL A C 1
ATOM 743 O O . VAL A 1 104 ? -8.334 7.776 -0.035 1.00 97.31 104 VAL A O 1
ATOM 746 N N . ILE A 1 105 ? -6.447 6.579 0.319 1.00 95.81 105 ILE A N 1
ATOM 747 C CA . ILE A 1 105 ? -5.751 7.570 1.129 1.00 95.81 105 ILE A CA 1
ATOM 748 C C . ILE A 1 105 ? -4.338 7.733 0.581 1.00 95.81 105 ILE A C 1
ATOM 750 O O . ILE A 1 105 ? -3.643 6.749 0.311 1.00 95.81 105 ILE A O 1
ATOM 754 N N . SER A 1 106 ? -3.905 8.976 0.417 1.00 91.38 106 SER A N 1
ATOM 755 C CA . SER A 1 106 ? -2.523 9.272 0.071 1.00 91.38 106 SER A CA 1
ATOM 756 C C . SER A 1 106 ? -1.931 10.343 0.962 1.00 91.38 106 SER A C 1
ATOM 758 O O . SER A 1 106 ? -2.615 11.280 1.376 1.00 91.38 106 SER A O 1
ATOM 760 N N . MET A 1 107 ? -0.625 10.225 1.205 1.00 80.69 107 MET A N 1
ATOM 761 C CA . MET A 1 107 ? 0.168 11.266 1.852 1.00 80.69 107 MET A CA 1
ATOM 762 C C . MET A 1 107 ? -0.037 12.628 1.178 1.00 80.69 107 MET A C 1
ATOM 764 O O . MET A 1 107 ? -0.167 13.615 1.890 1.00 80.69 107 MET A O 1
ATOM 768 N N . ALA A 1 108 ? -0.180 12.696 -0.154 1.00 82.44 108 ALA A N 1
ATOM 769 C CA . ALA A 1 108 ? -0.454 13.953 -0.868 1.00 82.44 108 ALA A CA 1
ATOM 770 C C . ALA A 1 108 ? -1.720 14.675 -0.384 1.00 82.44 108 ALA A C 1
ATOM 772 O O . ALA A 1 108 ? -1.771 15.899 -0.418 1.00 82.44 108 ALA A O 1
ATOM 773 N N . GLN A 1 109 ? -2.731 13.931 0.070 1.00 84.38 109 GLN A N 1
ATOM 774 C CA . GLN A 1 109 ? -4.001 14.488 0.547 1.00 84.38 109 GLN A CA 1
ATOM 775 C C . GLN A 1 109 ? -3.938 14.894 2.028 1.00 84.38 109 GLN A C 1
ATOM 777 O O . GLN A 1 109 ? -4.800 15.624 2.507 1.00 84.38 109 GLN A O 1
ATOM 782 N N . MET A 1 110 ? -2.927 14.406 2.753 1.00 76.31 110 MET A N 1
ATOM 783 C CA . MET A 1 110 ? -2.666 14.722 4.162 1.00 76.31 110 MET A CA 1
ATOM 784 C C . MET A 1 110 ? -1.690 15.899 4.325 1.00 76.31 110 MET A C 1
ATOM 786 O O . MET A 1 110 ? -1.489 16.381 5.440 1.00 76.31 110 MET A O 1
ATOM 790 N N . ILE A 1 111 ? -1.048 16.331 3.235 1.00 73.38 111 ILE A N 1
ATOM 791 C CA . ILE A 1 111 ? -0.076 17.424 3.208 1.00 73.38 111 ILE A CA 1
ATOM 792 C C . ILE A 1 111 ? -0.784 18.707 2.779 1.00 73.38 111 ILE A C 1
ATOM 794 O O . ILE A 1 111 ? -1.422 18.755 1.730 1.00 73.38 111 ILE A O 1
ATOM 798 N N . ASP A 1 112 ? -0.601 19.770 3.556 1.00 68.50 112 ASP A N 1
ATOM 799 C CA . ASP A 1 112 ? -0.952 21.114 3.113 1.00 68.50 112 ASP A CA 1
ATOM 800 C C . ASP A 1 112 ? 0.090 21.600 2.091 1.00 68.50 112 ASP A C 1
ATOM 802 O O . ASP A 1 112 ? 1.264 21.798 2.431 1.00 68.50 112 ASP A O 1
ATOM 806 N N . ARG A 1 113 ? -0.341 21.760 0.833 1.00 62.28 113 ARG A N 1
ATOM 807 C CA . ARG A 1 113 ? 0.513 22.122 -0.312 1.00 62.28 113 ARG A CA 1
ATOM 808 C C . ARG A 1 113 ? 1.172 23.492 -0.158 1.00 62.28 113 ARG A C 1
ATOM 810 O O . ARG A 1 113 ? 2.216 23.715 -0.770 1.00 62.28 113 ARG A O 1
ATOM 817 N N . ASP A 1 114 ? 0.610 24.368 0.671 1.00 58.75 114 ASP A N 1
ATOM 818 C CA . ASP A 1 114 ? 1.118 25.726 0.878 1.00 58.75 114 ASP A CA 1
ATOM 819 C C . ASP A 1 114 ? 2.184 25.797 1.982 1.00 58.75 114 ASP A C 1
ATOM 821 O O . ASP A 1 114 ? 2.855 26.820 2.156 1.00 58.75 114 ASP A O 1
ATOM 825 N N . THR A 1 115 ? 2.406 24.697 2.711 1.00 63.91 115 THR A N 1
ATOM 826 C CA . THR A 1 115 ? 3.410 24.635 3.776 1.00 63.91 115 THR A CA 1
ATOM 827 C C . THR A 1 115 ? 4.650 23.856 3.345 1.00 63.91 115 THR A C 1
ATOM 829 O O . THR A 1 115 ? 4.625 22.651 3.098 1.00 63.91 115 THR A O 1
ATOM 832 N N . ALA A 1 116 ? 5.796 24.541 3.315 1.00 58.22 116 ALA A N 1
ATOM 833 C CA . ALA A 1 116 ? 7.100 23.918 3.095 1.00 58.22 116 ALA A CA 1
ATOM 834 C C . ALA A 1 116 ? 7.556 23.149 4.351 1.00 58.22 116 ALA A C 1
ATOM 836 O O . ALA A 1 116 ? 8.477 23.553 5.065 1.00 58.22 116 ALA A O 1
ATOM 837 N N . VAL A 1 117 ? 6.887 22.036 4.655 1.00 69.69 117 VAL A N 1
ATOM 838 C CA . VAL A 1 117 ? 7.264 21.145 5.756 1.00 69.69 117 VAL A CA 1
ATOM 839 C C . VAL A 1 117 ? 8.351 20.186 5.280 1.00 69.69 117 VAL A C 1
ATOM 841 O O . VAL A 1 117 ? 8.177 19.435 4.323 1.00 69.69 117 VAL A O 1
ATOM 844 N N . VAL A 1 118 ? 9.487 20.166 5.980 1.00 76.12 118 VAL A N 1
ATOM 845 C CA . VAL A 1 118 ? 10.521 19.149 5.751 1.00 76.12 118 VAL A CA 1
ATOM 846 C C . VAL A 1 118 ? 10.056 17.826 6.357 1.00 76.12 118 VAL A C 1
ATOM 848 O O . VAL A 1 118 ? 10.119 17.620 7.572 1.00 76.12 118 VAL A O 1
ATOM 851 N N . TRP A 1 119 ? 9.622 16.905 5.502 1.00 76.38 119 TRP A N 1
ATOM 852 C CA . TRP A 1 119 ? 9.169 15.573 5.894 1.00 76.38 119 TRP A CA 1
ATOM 853 C C . TRP A 1 119 ? 10.336 14.690 6.340 1.00 76.38 119 TRP A C 1
ATOM 855 O O . TRP A 1 119 ? 10.971 13.993 5.549 1.00 76.38 119 TRP A O 1
ATOM 865 N N . ARG A 1 120 ? 10.634 14.716 7.641 1.00 81.19 120 ARG A N 1
ATOM 866 C CA . ARG A 1 120 ? 11.611 13.811 8.266 1.00 81.19 120 ARG A CA 1
ATOM 867 C C . ARG A 1 120 ? 10.970 12.464 8.599 1.00 81.19 120 ARG A C 1
ATOM 869 O O . ARG A 1 120 ? 9.772 12.396 8.854 1.00 81.19 120 ARG A O 1
ATOM 876 N N . GLY A 1 121 ? 11.788 11.410 8.672 1.00 82.00 121 GLY A N 1
ATOM 877 C CA . GLY A 1 121 ? 11.353 10.028 8.929 1.00 82.00 121 GLY A CA 1
ATOM 878 C C . GLY A 1 121 ? 10.273 9.869 10.015 1.00 82.00 121 GLY A C 1
ATOM 879 O O . GLY A 1 121 ? 9.227 9.301 9.713 1.00 82.00 121 GLY A O 1
ATOM 880 N N . PRO A 1 122 ? 10.435 10.433 11.230 1.00 86.38 122 PRO A N 1
ATOM 881 C CA . PRO A 1 122 ? 9.420 10.321 12.282 1.00 86.38 122 PRO A CA 1
ATOM 882 C C . PRO A 1 122 ? 8.049 10.894 11.902 1.00 86.38 122 PRO A C 1
ATOM 884 O O . PRO A 1 122 ? 7.025 10.330 12.277 1.00 86.38 122 PRO A O 1
ATOM 887 N N . LEU A 1 123 ? 8.018 11.991 11.137 1.00 85.56 123 LEU A N 1
ATOM 888 C CA . LEU A 1 123 ? 6.771 12.602 10.680 1.00 85.56 123 LEU A CA 1
ATOM 889 C C . LEU A 1 123 ? 6.086 11.727 9.624 1.00 85.56 123 LEU A C 1
ATOM 891 O O . LEU A 1 123 ? 4.878 11.520 9.700 1.00 85.56 123 LEU A O 1
ATOM 895 N N . LYS A 1 124 ? 6.867 11.147 8.702 1.00 84.94 124 LYS A N 1
ATOM 896 C CA . LYS A 1 124 ? 6.364 10.192 7.703 1.00 84.94 124 LYS A CA 1
ATOM 897 C C . LYS A 1 124 ? 5.748 8.961 8.373 1.00 84.94 124 LYS A C 1
ATOM 899 O O . LYS A 1 124 ? 4.630 8.576 8.051 1.00 84.94 124 LYS A O 1
ATOM 904 N N . ILE A 1 125 ? 6.440 8.382 9.357 1.00 88.81 125 ILE A N 1
ATOM 905 C CA . ILE A 1 125 ? 5.937 7.226 10.112 1.00 88.81 125 ILE A CA 1
ATOM 906 C C . ILE A 1 125 ? 4.680 7.584 10.905 1.00 88.81 125 ILE A C 1
ATOM 908 O O . ILE A 1 125 ? 3.728 6.810 10.915 1.00 88.81 125 ILE A O 1
ATOM 912 N N . LYS A 1 126 ? 4.627 8.765 11.529 1.00 89.25 126 LYS A N 1
ATOM 913 C CA . LYS A 1 126 ? 3.417 9.227 12.220 1.00 89.25 126 LYS A CA 1
ATOM 914 C C . LYS A 1 126 ? 2.225 9.351 11.264 1.00 89.25 126 LYS A C 1
ATOM 916 O O . LYS A 1 126 ? 1.150 8.856 11.586 1.00 89.25 126 LYS A O 1
ATOM 921 N N . ALA A 1 127 ? 2.420 9.959 10.094 1.00 88.50 127 ALA A N 1
ATOM 922 C CA . ALA A 1 127 ? 1.370 10.092 9.086 1.00 88.50 127 ALA A CA 1
ATOM 923 C C . ALA A 1 127 ? 0.902 8.724 8.564 1.00 88.50 127 ALA A C 1
ATOM 925 O O . ALA A 1 127 ? -0.298 8.480 8.471 1.00 88.50 127 ALA A O 1
ATOM 926 N N . LEU A 1 128 ? 1.827 7.787 8.328 1.00 90.56 128 LEU A N 1
ATOM 927 C CA . LEU A 1 128 ? 1.485 6.402 7.997 1.00 90.56 128 LEU A CA 1
ATOM 928 C C . LEU A 1 128 ? 0.626 5.748 9.080 1.00 90.56 128 LEU A C 1
ATOM 930 O O . LEU A 1 128 ? -0.415 5.174 8.768 1.00 90.56 128 LEU A O 1
ATOM 934 N N . LYS A 1 129 ? 1.030 5.851 10.351 1.00 91.75 129 LYS A N 1
ATOM 935 C CA . LYS A 1 129 ? 0.253 5.299 11.469 1.00 91.75 129 LYS A CA 1
ATOM 936 C C . LYS A 1 129 ? -1.159 5.859 11.486 1.00 91.75 129 LYS A C 1
ATOM 938 O O . LYS A 1 129 ? -2.095 5.082 11.616 1.00 91.75 129 LYS A O 1
ATOM 943 N N . GLN A 1 130 ? -1.301 7.164 11.273 1.00 91.31 130 GLN A N 1
ATOM 944 C CA . GLN A 1 130 ? -2.594 7.831 11.179 1.00 91.31 130 GLN A CA 1
ATOM 945 C C . GLN A 1 130 ? -3.435 7.293 10.009 1.00 91.31 130 GLN A C 1
ATOM 947 O O . GLN A 1 130 ? -4.611 6.988 10.198 1.00 91.31 130 GLN A O 1
ATOM 952 N N . MET A 1 131 ? -2.848 7.078 8.827 1.00 92.44 131 MET A N 1
ATOM 953 C CA . MET A 1 131 ? -3.555 6.458 7.694 1.00 92.44 131 MET A CA 1
ATOM 954 C C . MET A 1 131 ? -4.031 5.025 7.999 1.00 92.44 131 MET A C 1
ATOM 956 O O . MET A 1 131 ? -5.079 4.602 7.518 1.00 92.44 131 MET A O 1
ATOM 960 N N . LEU A 1 132 ? -3.291 4.271 8.816 1.00 93.50 132 LEU A N 1
ATOM 961 C CA . LEU A 1 132 ? -3.655 2.901 9.197 1.00 93.50 132 LEU A CA 1
ATOM 962 C C . LEU A 1 132 ? -4.637 2.842 10.383 1.00 93.50 132 LEU A C 1
ATOM 964 O O . LEU A 1 132 ? -5.462 1.932 10.448 1.00 93.50 132 LEU A O 1
ATOM 968 N N . SER A 1 133 ? -4.575 3.782 11.330 1.00 93.56 133 SER A N 1
ATOM 969 C CA . SER A 1 133 ? -5.397 3.768 12.552 1.00 93.56 133 SER A CA 1
ATOM 970 C C . SER A 1 133 ? -6.682 4.585 12.452 1.00 93.56 133 SER A C 1
ATOM 972 O O . SER A 1 133 ? -7.713 4.213 13.028 1.00 93.56 133 SER A O 1
ATOM 974 N N . ASP A 1 134 ? -6.633 5.710 11.744 1.00 93.44 134 ASP A N 1
ATOM 975 C CA . ASP A 1 134 ? -7.671 6.738 11.812 1.00 93.44 134 ASP A CA 1
ATOM 976 C C . ASP A 1 134 ? -8.571 6.732 10.586 1.00 93.44 134 ASP A C 1
ATOM 978 O O . ASP A 1 134 ? -9.735 7.102 10.713 1.00 93.44 134 ASP A O 1
ATOM 982 N N . VAL A 1 135 ? -8.089 6.244 9.443 1.00 95.19 135 VAL A N 1
ATOM 983 C CA . VAL A 1 135 ? -8.917 6.119 8.241 1.00 95.19 135 VAL A CA 1
ATOM 984 C C . VAL A 1 135 ? -10.021 5.097 8.458 1.00 95.19 135 VAL A C 1
ATOM 986 O O . VAL A 1 135 ? -9.804 3.967 8.902 1.00 95.19 135 VAL A O 1
ATOM 989 N N . GLU A 1 136 ? -11.234 5.503 8.123 1.00 95.25 136 GLU A N 1
ATOM 990 C CA . GLU A 1 136 ? -12.452 4.726 8.270 1.00 95.25 136 GLU A CA 1
ATOM 991 C C . GLU A 1 136 ? -12.613 3.778 7.094 1.00 95.25 136 GLU A C 1
ATOM 993 O O . GLU A 1 136 ? -13.496 3.910 6.252 1.00 95.25 136 GLU A O 1
ATOM 998 N N . TRP A 1 137 ? -11.741 2.773 7.055 1.00 95.00 137 TRP A N 1
ATOM 999 C CA . TRP A 1 137 ? -11.730 1.777 5.993 1.00 95.00 137 TRP A CA 1
ATOM 1000 C C . TRP A 1 137 ? -13.021 0.978 5.878 1.00 95.00 137 TRP A C 1
ATOM 1002 O O . TRP A 1 137 ? -13.221 0.385 4.833 1.00 95.00 137 TRP A O 1
ATOM 1012 N N . GLY A 1 138 ? -13.881 0.938 6.899 1.00 94.00 138 GLY A N 1
ATOM 1013 C CA . GLY A 1 138 ? -15.016 0.016 6.946 1.00 94.00 138 GLY A CA 1
ATOM 1014 C C . GLY A 1 138 ? -14.554 -1.444 6.971 1.00 94.00 138 GLY A C 1
ATOM 1015 O O . GLY A 1 138 ? -13.449 -1.737 7.422 1.00 94.00 138 GLY A O 1
ATOM 1016 N N . ASP A 1 139 ? -15.401 -2.351 6.490 1.00 97.12 139 ASP A N 1
ATOM 1017 C CA . ASP A 1 139 ? -14.955 -3.699 6.137 1.00 97.12 139 ASP A CA 1
ATOM 1018 C C . ASP A 1 139 ? -14.345 -3.657 4.730 1.00 97.12 139 ASP A C 1
ATOM 1020 O O . ASP A 1 139 ? -14.924 -3.048 3.818 1.00 97.12 139 ASP A O 1
ATOM 1024 N N . LEU A 1 140 ? -13.163 -4.261 4.585 1.00 97.69 140 LEU A N 1
ATOM 1025 C CA . LEU A 1 140 ? -12.455 -4.3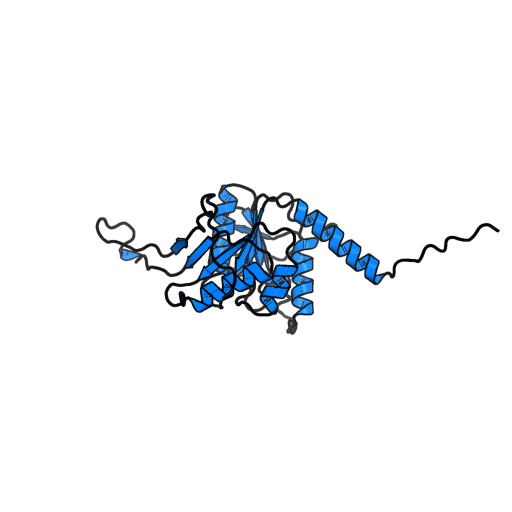96 3.313 1.00 97.69 140 LEU A CA 1
ATOM 1026 C C . LEU A 1 140 ? -12.043 -5.841 3.071 1.00 97.69 140 LEU A C 1
ATOM 1028 O O . LEU A 1 140 ? -11.496 -6.512 3.950 1.00 97.69 140 LEU A O 1
ATOM 1032 N N . ASP A 1 141 ? -12.223 -6.292 1.837 1.00 98.44 141 ASP A N 1
ATOM 1033 C CA . ASP A 1 141 ? -11.667 -7.559 1.379 1.00 98.44 141 ASP A CA 1
ATOM 1034 C C . ASP A 1 141 ? -10.167 -7.418 1.098 1.00 98.44 141 ASP A C 1
ATOM 1036 O O . ASP A 1 141 ? -9.386 -8.289 1.482 1.00 98.44 141 ASP A O 1
ATOM 1040 N N . TYR A 1 142 ? -9.753 -6.296 0.502 1.00 98.56 142 TYR A N 1
ATOM 1041 C CA . TYR A 1 142 ? -8.368 -6.056 0.101 1.00 98.56 142 TYR A CA 1
ATOM 1042 C C . TYR A 1 142 ? -7.892 -4.650 0.469 1.00 98.56 142 TYR A C 1
ATOM 1044 O O . TYR A 1 142 ? -8.562 -3.662 0.183 1.00 98.56 142 TYR A O 1
ATOM 1052 N N . LEU A 1 143 ? -6.691 -4.541 1.030 1.00 98.50 143 LEU A N 1
ATOM 1053 C CA . LEU A 1 143 ? -5.957 -3.287 1.171 1.00 98.50 143 LEU A CA 1
ATOM 1054 C C . LEU A 1 143 ? -4.611 -3.413 0.462 1.00 98.50 143 LEU A C 1
ATOM 1056 O O . LEU A 1 143 ? -3.777 -4.235 0.844 1.00 98.50 143 LEU A O 1
ATOM 1060 N N . VAL A 1 144 ? -4.394 -2.588 -0.556 1.00 98.44 144 VAL A N 1
ATOM 1061 C CA . VAL A 1 144 ? -3.112 -2.471 -1.253 1.00 98.44 144 VAL A CA 1
ATOM 1062 C C . VAL A 1 144 ? -2.321 -1.320 -0.637 1.00 98.44 144 VAL A C 1
ATOM 1064 O O . VAL A 1 144 ? -2.858 -0.232 -0.451 1.00 98.44 144 VAL A O 1
ATOM 1067 N N . ILE A 1 145 ? -1.051 -1.546 -0.306 1.00 97.44 145 ILE A N 1
ATOM 1068 C CA . ILE A 1 145 ? -0.192 -0.537 0.327 1.00 97.44 145 ILE A CA 1
ATOM 1069 C C . ILE A 1 145 ? 1.033 -0.305 -0.550 1.00 97.44 145 ILE A C 1
ATOM 1071 O O . ILE A 1 145 ? 1.852 -1.207 -0.726 1.00 97.44 145 ILE A O 1
ATOM 1075 N N . ASP A 1 146 ? 1.155 0.898 -1.099 1.00 96.00 146 ASP A N 1
ATOM 1076 C CA . ASP A 1 146 ? 2.268 1.318 -1.942 1.00 96.00 146 ASP A CA 1
ATOM 1077 C C . ASP A 1 146 ? 3.409 1.881 -1.083 1.00 96.00 146 ASP A C 1
ATOM 1079 O O . ASP A 1 146 ? 3.283 2.956 -0.502 1.00 96.00 146 ASP A O 1
ATOM 1083 N N . LEU A 1 147 ? 4.519 1.147 -0.961 1.00 93.94 147 LEU A N 1
ATOM 1084 C CA . LEU A 1 147 ? 5.671 1.583 -0.158 1.00 93.94 147 LEU A CA 1
ATOM 1085 C C . LEU A 1 147 ? 6.518 2.639 -0.876 1.00 93.94 147 LEU A C 1
ATOM 1087 O O . LEU A 1 147 ? 6.530 2.660 -2.104 1.00 93.94 147 LEU A O 1
ATOM 1091 N N . PRO A 1 148 ? 7.338 3.430 -0.161 1.00 92.44 148 PRO A N 1
ATOM 1092 C CA . PRO A 1 148 ? 8.416 4.187 -0.790 1.00 92.44 148 PRO A CA 1
ATOM 1093 C C . PRO A 1 148 ? 9.367 3.273 -1.592 1.00 92.44 148 PRO A C 1
ATOM 1095 O O . PRO A 1 148 ? 9.525 2.091 -1.261 1.00 92.44 148 PRO A O 1
ATOM 1098 N N . PRO A 1 149 ? 10.024 3.779 -2.649 1.00 90.56 149 PRO A N 1
ATOM 1099 C CA . PRO A 1 149 ? 10.955 2.997 -3.447 1.00 90.56 149 PRO A CA 1
ATOM 1100 C C . PRO A 1 149 ? 12.222 2.643 -2.666 1.00 90.56 149 PRO A C 1
ATOM 1102 O O . PRO A 1 149 ? 12.712 3.411 -1.839 1.00 90.56 149 PRO A O 1
ATOM 1105 N N . GLY A 1 150 ? 12.829 1.513 -3.025 1.00 88.62 150 GLY A N 1
ATOM 1106 C CA . GLY A 1 150 ? 14.116 1.103 -2.482 1.00 88.62 150 GLY A CA 1
ATOM 1107 C C . GLY A 1 150 ? 14.013 0.028 -1.408 1.00 88.62 150 GLY A C 1
ATOM 1108 O O . GLY A 1 150 ? 12.951 -0.486 -1.076 1.00 88.62 150 GLY A O 1
ATOM 1109 N N . THR A 1 151 ? 15.173 -0.328 -0.865 1.00 84.50 151 THR A N 1
ATOM 1110 C CA . THR A 1 151 ? 15.311 -1.332 0.202 1.00 84.50 151 THR A CA 1
ATOM 1111 C C . THR A 1 151 ? 16.181 -0.813 1.349 1.00 84.50 151 THR A C 1
ATOM 1113 O O . THR A 1 151 ? 16.950 -1.573 1.934 1.00 84.50 151 THR A O 1
ATOM 1116 N N . SER A 1 152 ? 16.144 0.499 1.587 1.00 84.88 152 SER A N 1
ATOM 1117 C CA . SER A 1 152 ? 16.857 1.194 2.664 1.00 84.88 152 SER A CA 1
ATOM 1118 C C . SER A 1 152 ? 15.976 1.321 3.918 1.00 84.88 152 SER A C 1
ATOM 1120 O O . SER A 1 152 ? 14.902 0.721 3.997 1.00 84.88 152 SER A O 1
ATOM 1122 N N . ASP A 1 153 ? 16.423 2.108 4.899 1.00 84.88 153 ASP A N 1
ATOM 1123 C CA . ASP A 1 153 ? 15.760 2.252 6.200 1.00 84.88 153 ASP A CA 1
ATOM 1124 C C . ASP A 1 153 ? 14.343 2.839 6.119 1.00 84.88 153 ASP A C 1
ATOM 1126 O O . ASP A 1 153 ? 13.492 2.487 6.935 1.00 84.88 153 ASP A O 1
ATOM 1130 N N . GLU A 1 154 ? 14.055 3.710 5.145 1.00 86.94 154 GLU A N 1
ATOM 1131 C CA . GLU A 1 154 ? 12.733 4.340 5.022 1.00 86.94 154 GLU A CA 1
ATOM 1132 C C . GLU A 1 154 ? 11.640 3.331 4.622 1.00 86.94 154 GLU A C 1
ATOM 1134 O O . GLU A 1 154 ? 10.719 3.139 5.422 1.00 86.94 154 GLU A O 1
ATOM 1139 N N . PRO A 1 155 ? 11.735 2.618 3.478 1.00 88.81 155 PRO A N 1
ATOM 1140 C CA . PRO A 1 155 ? 10.789 1.553 3.156 1.00 88.81 155 PRO A CA 1
ATOM 1141 C C . PRO A 1 155 ? 10.702 0.499 4.265 1.00 88.81 155 PRO A C 1
ATOM 1143 O O . PRO A 1 155 ? 9.615 -0.007 4.539 1.00 88.81 155 PRO A O 1
ATOM 1146 N N . LEU A 1 156 ? 11.831 0.170 4.913 1.00 89.81 156 LEU A N 1
ATOM 1147 C CA . LEU A 1 156 ? 11.890 -0.824 5.991 1.00 89.81 156 LEU A CA 1
ATOM 1148 C C . LEU A 1 156 ? 11.034 -0.395 7.183 1.00 89.81 156 LEU A C 1
ATOM 1150 O O . LEU A 1 156 ? 10.219 -1.177 7.667 1.00 89.81 156 LEU A O 1
ATOM 1154 N N . SER A 1 157 ? 11.203 0.852 7.620 1.00 89.12 157 SER A N 1
ATOM 1155 C CA . SER A 1 157 ? 10.462 1.422 8.745 1.00 89.12 157 SER A CA 1
ATOM 1156 C C . SER A 1 157 ? 8.968 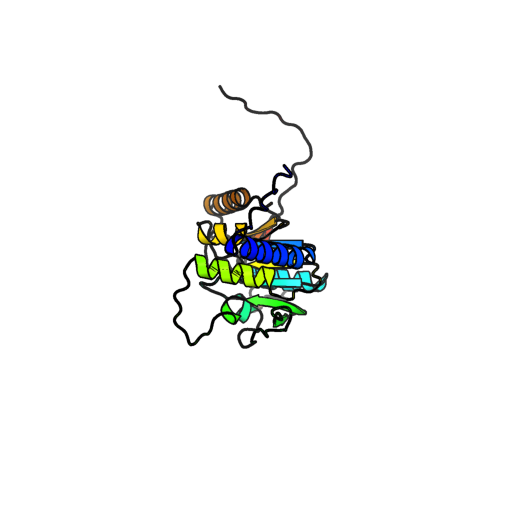1.484 8.440 1.00 89.12 157 SER A C 1
ATOM 1158 O O . SER A 1 157 ? 8.164 1.097 9.276 1.00 89.12 157 SER A O 1
ATOM 1160 N N . VAL A 1 158 ? 8.585 1.900 7.227 1.00 90.31 158 VAL A N 1
ATOM 1161 C CA . VAL A 1 158 ? 7.177 1.920 6.788 1.00 90.31 158 VAL A CA 1
ATOM 1162 C C . VAL A 1 158 ? 6.585 0.510 6.800 1.00 90.31 158 VAL A C 1
ATOM 1164 O O . VAL A 1 158 ? 5.509 0.294 7.351 1.00 90.31 158 VAL A O 1
ATOM 1167 N N . ALA A 1 159 ? 7.293 -0.468 6.235 1.00 91.56 159 ALA A N 1
ATOM 1168 C CA . ALA A 1 159 ? 6.816 -1.844 6.150 1.00 91.56 159 ALA A CA 1
ATOM 1169 C C . ALA A 1 159 ? 6.629 -2.507 7.525 1.00 91.56 159 ALA A C 1
ATOM 1171 O O . ALA A 1 159 ? 5.709 -3.303 7.693 1.00 91.56 159 ALA A O 1
ATOM 1172 N N . GLN A 1 160 ? 7.466 -2.173 8.513 1.00 91.31 160 GLN A N 1
ATOM 1173 C CA . GLN A 1 160 ? 7.355 -2.698 9.881 1.00 91.31 160 GLN A CA 1
ATOM 1174 C C . GLN A 1 160 ? 6.120 -2.195 10.639 1.00 91.31 160 GLN A C 1
ATOM 1176 O O . GLN A 1 160 ? 5.694 -2.838 11.596 1.00 91.31 160 GLN A O 1
ATOM 1181 N N . GLU A 1 161 ? 5.538 -1.074 10.216 1.00 91.75 161 GLU A N 1
ATOM 1182 C CA . GLU A 1 161 ? 4.337 -0.505 10.835 1.00 91.75 161 GLU A CA 1
ATOM 1183 C C . GLU A 1 161 ? 3.040 -1.101 10.277 1.00 91.75 161 GLU A C 1
ATOM 1185 O O . GLU A 1 161 ? 1.964 -0.812 10.796 1.00 91.75 161 GLU A O 1
ATOM 1190 N N . ILE A 1 162 ? 3.118 -1.939 9.237 1.00 92.12 162 ILE A N 1
ATOM 1191 C CA . ILE A 1 162 ? 1.958 -2.597 8.630 1.00 92.12 162 ILE A CA 1
ATOM 1192 C C . ILE A 1 162 ? 1.685 -3.911 9.379 1.00 92.12 162 ILE A C 1
ATOM 1194 O O . ILE A 1 162 ? 2.459 -4.863 9.245 1.00 92.12 162 ILE A O 1
ATOM 1198 N N . PRO A 1 163 ? 0.585 -4.016 10.147 1.00 90.44 163 PRO A N 1
ATOM 1199 C CA . PRO A 1 163 ? 0.295 -5.219 10.915 1.00 90.44 163 PRO A CA 1
ATOM 1200 C C . PRO A 1 163 ? -0.294 -6.321 10.030 1.00 90.44 163 PRO A C 1
ATOM 1202 O O . PRO A 1 163 ? -1.219 -6.072 9.251 1.00 90.44 163 PRO A O 1
ATOM 1205 N N . ASP A 1 164 ? 0.181 -7.551 10.230 1.00 91.12 164 ASP A N 1
ATOM 1206 C CA . ASP A 1 164 ? -0.379 -8.783 9.658 1.00 91.12 164 ASP A CA 1
ATOM 1207 C C . ASP A 1 164 ? -0.542 -8.737 8.129 1.00 91.12 164 ASP A C 1
ATOM 1209 O O . ASP A 1 164 ? -1.597 -9.076 7.598 1.00 91.12 164 ASP A O 1
ATOM 1213 N N . ALA A 1 165 ? 0.484 -8.267 7.415 1.00 94.31 165 ALA A N 1
ATOM 1214 C CA . ALA A 1 165 ? 0.493 -8.300 5.955 1.00 94.31 165 ALA A CA 1
ATOM 1215 C C . ALA A 1 165 ? 0.556 -9.747 5.431 1.00 94.31 165 ALA A C 1
ATOM 1217 O O . ALA A 1 165 ? 1.463 -10.495 5.800 1.00 94.31 165 ALA A O 1
ATOM 1218 N N . ASP A 1 166 ? -0.347 -10.124 4.519 1.00 95.38 166 ASP A N 1
ATOM 1219 C CA . ASP A 1 166 ? -0.352 -11.450 3.879 1.00 95.38 166 ASP A CA 1
ATOM 1220 C C . ASP A 1 166 ? 0.902 -11.678 3.026 1.00 95.38 166 ASP A C 1
ATOM 1222 O O . ASP A 1 166 ? 1.357 -12.808 2.837 1.00 95.38 166 ASP A O 1
ATOM 1226 N N . GLY A 1 167 ? 1.460 -10.597 2.481 1.00 94.88 167 GLY A N 1
ATOM 1227 C CA . GLY A 1 167 ? 2.710 -10.637 1.749 1.00 94.88 167 GLY A CA 1
ATOM 1228 C C . GLY A 1 167 ? 2.942 -9.433 0.848 1.00 94.88 167 GLY A C 1
ATOM 1229 O O . GLY A 1 167 ? 2.177 -8.468 0.824 1.00 94.88 167 GLY A O 1
ATOM 1230 N N . ALA A 1 168 ? 4.028 -9.518 0.086 1.00 94.88 168 ALA A N 1
ATOM 1231 C CA . ALA A 1 168 ? 4.511 -8.472 -0.793 1.00 94.88 168 ALA A CA 1
ATOM 1232 C C . ALA A 1 168 ? 4.524 -8.900 -2.268 1.00 94.88 168 ALA A C 1
ATOM 1234 O O . ALA A 1 168 ? 4.895 -10.026 -2.625 1.00 94.88 168 ALA A O 1
ATOM 1235 N N . VAL A 1 169 ? 4.172 -7.959 -3.136 1.00 95.06 169 VAL A N 1
ATOM 1236 C CA . VAL A 1 169 ? 4.379 -8.002 -4.582 1.00 95.06 169 VAL A CA 1
ATOM 1237 C C . VAL A 1 169 ? 5.569 -7.109 -4.917 1.00 95.06 169 VAL A C 1
ATOM 1239 O O . VAL A 1 169 ? 5.589 -5.925 -4.582 1.00 95.06 169 VAL A O 1
ATOM 1242 N N . VAL A 1 170 ? 6.569 -7.676 -5.593 1.00 92.62 170 VAL A N 1
ATOM 1243 C CA . VAL A 1 170 ? 7.775 -6.942 -6.001 1.00 92.62 170 VAL A CA 1
ATOM 1244 C C . VAL A 1 170 ? 7.625 -6.467 -7.441 1.00 92.62 170 VAL A C 1
ATOM 1246 O O . VAL A 1 170 ? 7.436 -7.287 -8.337 1.00 92.62 170 VAL A O 1
ATOM 1249 N N . VAL A 1 171 ? 7.760 -5.165 -7.675 1.00 91.88 171 VAL A N 1
ATOM 1250 C CA . VAL A 1 171 ? 7.728 -4.548 -9.007 1.00 91.88 171 VAL A CA 1
ATOM 1251 C C . VAL A 1 171 ? 9.151 -4.248 -9.481 1.00 91.88 171 VAL A C 1
ATOM 1253 O O . VAL A 1 171 ? 9.975 -3.717 -8.735 1.00 91.88 171 VAL A O 1
ATOM 1256 N N . THR A 1 172 ? 9.446 -4.605 -10.728 1.00 89.00 172 THR A N 1
ATOM 1257 C CA . THR A 1 172 ? 10.740 -4.401 -11.402 1.00 89.00 172 THR A CA 1
ATOM 1258 C C . THR A 1 172 ? 10.521 -4.177 -12.904 1.00 89.00 172 THR A C 1
ATOM 1260 O O . THR A 1 172 ? 9.395 -4.309 -13.375 1.00 89.00 172 THR A O 1
ATOM 1263 N N . THR A 1 173 ? 11.564 -3.863 -13.670 1.00 85.88 173 THR A N 1
ATOM 1264 C CA . THR A 1 173 ? 11.533 -3.736 -15.142 1.00 85.88 173 THR A CA 1
ATOM 1265 C C . THR A 1 173 ? 12.593 -4.642 -15.775 1.00 85.88 173 THR A C 1
AT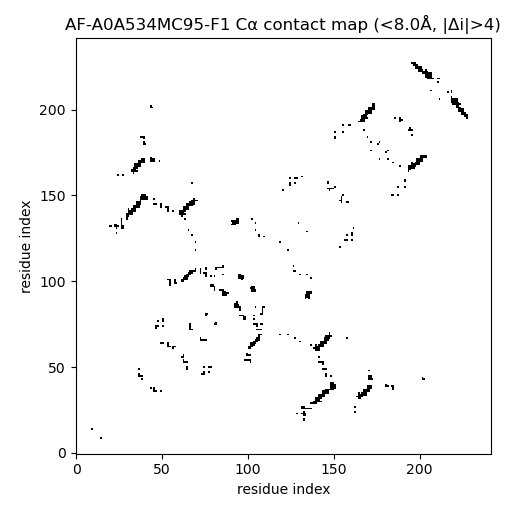OM 1267 O O . THR A 1 173 ? 13.562 -4.961 -15.092 1.00 85.88 173 THR A O 1
ATOM 1270 N N . PRO A 1 174 ? 12.479 -5.070 -17.051 1.00 77.94 174 PRO A N 1
ATOM 1271 C CA . PRO A 1 174 ? 13.458 -5.949 -17.706 1.00 77.94 174 PRO A CA 1
ATOM 1272 C C . PRO A 1 174 ? 14.890 -5.428 -17.649 1.00 77.94 174 PRO A C 1
ATOM 1274 O O . PRO A 1 174 ? 15.817 -6.195 -17.397 1.00 77.94 174 PRO A O 1
ATOM 1277 N N . GLN A 1 175 ? 15.062 -4.124 -17.877 1.00 71.06 175 GLN A N 1
ATOM 1278 C CA . GLN A 1 175 ? 16.353 -3.440 -17.817 1.00 71.06 175 GLN A CA 1
ATOM 1279 C C . GLN A 1 175 ? 16.937 -3.495 -16.399 1.00 71.06 175 GLN A C 1
ATOM 1281 O O . GLN A 1 175 ? 18.153 -3.535 -16.229 1.00 71.06 175 GLN A O 1
ATOM 1286 N N . GLU A 1 176 ? 16.068 -3.554 -15.389 1.00 63.19 176 GLU A N 1
ATOM 1287 C CA . GLU A 1 176 ? 16.407 -3.655 -13.973 1.00 63.19 176 GLU A CA 1
ATOM 1288 C C . GLU A 1 176 ? 16.299 -5.076 -13.401 1.00 63.19 176 GLU A C 1
ATOM 1290 O O . GLU A 1 176 ? 16.511 -5.265 -12.201 1.00 63.19 176 GLU A O 1
ATOM 1295 N N . VAL A 1 177 ? 16.100 -6.114 -14.229 1.00 59.88 177 VAL A N 1
ATOM 1296 C CA . VAL A 1 177 ? 16.297 -7.516 -13.808 1.00 59.88 177 VAL A CA 1
ATOM 1297 C C . VAL A 1 177 ? 17.799 -7.817 -13.729 1.00 59.88 177 VAL A C 1
ATOM 1299 O O . VAL A 1 177 ? 18.299 -8.825 -14.230 1.00 59.88 177 VAL A O 1
ATOM 1302 N N . SER A 1 178 ? 18.558 -6.954 -13.051 1.00 62.38 178 SER A N 1
ATOM 1303 C CA . SER A 1 178 ? 19.805 -7.394 -12.457 1.00 62.38 178 SER A CA 1
ATOM 1304 C C . SER A 1 178 ? 19.424 -8.390 -11.360 1.00 62.38 178 SER A C 1
ATOM 1306 O O . SER A 1 178 ? 18.549 -8.134 -10.529 1.00 62.38 178 SER A O 1
ATOM 1308 N N . LEU A 1 179 ? 20.071 -9.558 -11.325 1.00 68.88 179 LEU A N 1
ATOM 1309 C CA . LEU A 1 179 ? 19.878 -10.525 -10.235 1.00 68.88 179 LEU A CA 1
ATOM 1310 C C . LEU A 1 179 ? 20.044 -9.872 -8.850 1.00 68.88 179 LEU A C 1
ATOM 1312 O O . LEU A 1 179 ? 19.515 -10.384 -7.868 1.00 68.88 179 LEU A O 1
ATOM 1316 N N . LEU A 1 180 ? 20.773 -8.756 -8.775 1.00 74.62 180 LEU A N 1
ATOM 1317 C CA . LEU A 1 180 ? 21.023 -7.982 -7.568 1.00 74.62 180 LEU A CA 1
ATOM 1318 C C . LEU A 1 180 ? 19.776 -7.262 -7.046 1.00 74.62 180 LEU A C 1
ATOM 1320 O O . LEU A 1 180 ? 19.505 -7.371 -5.853 1.00 74.62 180 LEU A O 1
ATOM 1324 N N . ASP A 1 181 ? 19.007 -6.573 -7.890 1.00 73.50 181 ASP A N 1
ATOM 1325 C CA . ASP A 1 181 ? 17.841 -5.804 -7.429 1.00 73.50 181 ASP A CA 1
ATOM 1326 C C . ASP A 1 181 ? 16.727 -6.740 -6.939 1.00 73.50 181 ASP A C 1
ATOM 1328 O O . ASP A 1 181 ? 16.196 -6.559 -5.843 1.00 73.50 181 ASP A O 1
ATOM 1332 N N . VAL A 1 182 ? 16.484 -7.842 -7.657 1.00 74.88 182 VAL A N 1
ATOM 1333 C CA . VAL A 1 182 ? 15.557 -8.894 -7.205 1.00 74.88 182 VAL A CA 1
ATOM 1334 C C . VAL A 1 182 ? 16.039 -9.535 -5.899 1.00 74.88 182 VAL A C 1
ATOM 1336 O O . VAL A 1 182 ? 15.244 -9.740 -4.983 1.00 74.88 182 VAL A O 1
ATOM 1339 N N . ARG A 1 183 ? 17.342 -9.826 -5.759 1.00 81.75 183 ARG A N 1
ATOM 1340 C CA . ARG A 1 183 ? 17.907 -10.362 -4.504 1.00 81.75 183 ARG A CA 1
ATOM 1341 C C . ARG A 1 183 ? 17.739 -9.390 -3.338 1.00 81.75 183 ARG A C 1
ATOM 1343 O O . ARG A 1 183 ? 17.406 -9.846 -2.246 1.00 81.75 183 ARG A O 1
ATOM 1350 N N . LYS A 1 184 ? 17.932 -8.086 -3.556 1.00 84.62 184 LYS A N 1
ATOM 1351 C CA . LYS A 1 184 ? 17.729 -7.048 -2.534 1.00 84.62 184 LYS A CA 1
ATOM 1352 C C . LYS A 1 184 ? 16.270 -6.965 -2.104 1.00 84.62 184 LYS A C 1
ATOM 1354 O O . LYS A 1 184 ? 16.011 -7.010 -0.908 1.00 84.62 184 LYS A O 1
ATOM 1359 N N . SER A 1 185 ? 15.322 -6.939 -3.041 1.00 82.56 185 SER A N 1
ATOM 1360 C CA . SER A 1 185 ? 13.891 -6.946 -2.705 1.00 82.56 185 SER A CA 1
ATOM 1361 C C . SER A 1 185 ? 13.480 -8.220 -1.961 1.00 82.56 185 SER A C 1
ATOM 1363 O O . SER A 1 185 ? 12.707 -8.148 -1.010 1.00 82.56 185 SER A O 1
ATOM 1365 N N . ILE A 1 186 ? 14.048 -9.380 -2.317 1.00 82.69 186 ILE A N 1
ATOM 1366 C CA . ILE A 1 186 ? 13.819 -10.628 -1.572 1.00 82.69 186 ILE A CA 1
ATOM 1367 C C . ILE A 1 186 ? 14.393 -10.547 -0.152 1.00 82.69 186 ILE A C 1
ATOM 1369 O O . ILE A 1 186 ? 13.743 -10.979 0.800 1.00 82.69 186 ILE A O 1
ATOM 1373 N N . ALA A 1 187 ? 15.614 -10.032 0.004 1.00 87.44 187 ALA A N 1
ATOM 1374 C CA . ALA A 1 187 ? 16.241 -9.865 1.313 1.00 87.44 187 ALA A CA 1
ATOM 1375 C C . ALA A 1 187 ? 15.449 -8.888 2.192 1.00 87.44 187 ALA A C 1
ATOM 1377 O O . ALA A 1 187 ? 15.224 -9.168 3.366 1.00 87.44 187 ALA A O 1
ATOM 1378 N N . PHE A 1 188 ? 14.962 -7.798 1.601 1.00 88.75 188 PHE A N 1
ATOM 1379 C CA . PHE A 1 188 ? 14.100 -6.834 2.265 1.00 88.75 188 PHE A CA 1
ATOM 1380 C C . PHE A 1 188 ? 12.795 -7.473 2.747 1.00 88.75 188 PHE A C 1
ATOM 1382 O O . PHE A 1 188 ? 12.485 -7.374 3.929 1.00 88.75 188 PHE A O 1
ATOM 1389 N N . ALA A 1 189 ? 12.076 -8.201 1.881 1.00 87.38 189 ALA A N 1
ATOM 1390 C CA . ALA A 1 189 ? 10.837 -8.887 2.261 1.00 87.38 189 ALA A CA 1
ATOM 1391 C C . ALA A 1 189 ? 11.057 -9.845 3.447 1.00 87.38 189 ALA A C 1
ATOM 1393 O O . ALA A 1 189 ? 10.269 -9.871 4.390 1.00 87.38 189 ALA A O 1
ATOM 1394 N N . LYS A 1 190 ? 12.187 -10.567 3.462 1.00 87.38 190 LYS A N 1
ATOM 1395 C CA . LYS A 1 190 ? 12.583 -11.404 4.607 1.00 87.38 190 LYS A CA 1
ATOM 1396 C C . LYS A 1 190 ? 12.855 -10.591 5.874 1.00 87.38 190 LYS A C 1
ATOM 1398 O O . LYS A 1 190 ? 12.459 -11.029 6.950 1.00 87.38 190 LYS A O 1
ATOM 1403 N N . ALA A 1 191 ? 13.516 -9.438 5.764 1.00 86.19 191 ALA A N 1
ATOM 1404 C CA . ALA A 1 191 ? 13.813 -8.570 6.905 1.00 86.19 191 ALA A CA 1
ATOM 1405 C C . ALA A 1 191 ? 12.536 -8.044 7.583 1.00 86.19 191 ALA A C 1
ATOM 1407 O O . ALA A 1 191 ? 12.491 -7.946 8.807 1.00 86.19 191 ALA A O 1
ATOM 1408 N N . VAL A 1 192 ? 11.480 -7.791 6.804 1.00 87.31 192 VAL A N 1
ATOM 1409 C CA . VAL A 1 192 ? 10.154 -7.383 7.310 1.00 87.31 192 VAL A CA 1
ATOM 1410 C C . VAL A 1 192 ? 9.207 -8.561 7.555 1.00 87.31 192 VAL A C 1
ATOM 1412 O O . VAL A 1 192 ? 8.038 -8.354 7.856 1.00 87.31 192 VAL A O 1
ATOM 1415 N N . LYS A 1 193 ? 9.707 -9.802 7.455 1.00 88.44 193 LYS A N 1
ATOM 1416 C CA . LYS A 1 193 ? 8.945 -11.048 7.652 1.00 88.44 193 LYS A CA 1
ATOM 1417 C C . LYS A 1 193 ? 7.696 -11.165 6.763 1.00 88.44 193 LYS A C 1
ATOM 1419 O O . LYS A 1 193 ? 6.718 -11.786 7.162 1.00 88.44 193 LYS A O 1
ATOM 1424 N N . MET A 1 194 ? 7.744 -10.612 5.553 1.00 91.50 194 MET A N 1
ATOM 1425 C CA . MET A 1 194 ? 6.666 -10.713 4.569 1.00 91.50 194 MET A CA 1
ATOM 1426 C C . MET A 1 194 ? 6.963 -11.810 3.548 1.00 91.50 194 MET A C 1
ATOM 1428 O O . MET A 1 194 ? 8.070 -11.909 3.006 1.00 91.50 194 MET A O 1
ATOM 1432 N N . ASP A 1 195 ? 5.953 -12.619 3.240 1.00 92.38 195 ASP A N 1
ATOM 1433 C CA . ASP A 1 195 ? 6.036 -13.588 2.155 1.00 92.38 195 ASP A CA 1
ATOM 1434 C C . ASP A 1 195 ? 5.950 -12.898 0.794 1.00 92.38 195 ASP A C 1
ATOM 1436 O O . ASP A 1 195 ? 5.165 -11.983 0.582 1.00 92.38 195 ASP A O 1
ATOM 1440 N N . ILE A 1 196 ? 6.737 -13.360 -0.176 1.00 92.38 196 ILE A N 1
ATOM 1441 C CA . ILE A 1 196 ? 6.654 -12.834 -1.543 1.00 92.38 196 ILE A CA 1
ATOM 1442 C C . ILE A 1 196 ? 5.552 -13.579 -2.288 1.00 92.38 196 ILE A C 1
ATOM 1444 O O . ILE A 1 196 ? 5.708 -14.764 -2.612 1.00 92.38 196 ILE A O 1
ATOM 1448 N N . LEU A 1 197 ? 4.471 -12.864 -2.588 1.00 94.06 197 LEU A N 1
ATOM 1449 C CA . LEU A 1 197 ? 3.316 -13.364 -3.334 1.00 94.06 197 LEU A CA 1
ATOM 1450 C C . LEU A 1 197 ? 3.649 -13.513 -4.825 1.00 94.06 197 LEU A C 1
ATOM 1452 O O . LEU A 1 197 ? 3.243 -14.477 -5.481 1.00 94.06 197 LEU A O 1
ATOM 1456 N N . GLY A 1 198 ? 4.448 -12.590 -5.362 1.00 91.50 198 GLY A N 1
ATOM 1457 C CA . GLY A 1 198 ? 4.882 -12.624 -6.753 1.00 91.50 198 GLY A CA 1
ATOM 1458 C C . GLY A 1 198 ? 5.820 -11.484 -7.131 1.00 91.50 198 GLY A C 1
ATOM 1459 O O . GLY A 1 198 ? 6.024 -10.538 -6.371 1.00 91.50 198 GLY A O 1
ATOM 1460 N N . VAL A 1 199 ? 6.387 -11.595 -8.333 1.00 89.94 199 VAL A N 1
ATOM 1461 C CA . VAL A 1 199 ? 7.199 -10.547 -8.963 1.00 89.94 199 VAL A CA 1
ATOM 1462 C C . VAL A 1 199 ? 6.513 -10.105 -10.252 1.00 89.94 199 VAL A C 1
ATOM 1464 O O . VAL A 1 199 ? 6.134 -10.944 -11.077 1.00 89.94 199 VAL A O 1
ATOM 1467 N N . ILE A 1 200 ? 6.367 -8.795 -10.421 1.00 90.56 200 ILE A N 1
ATOM 1468 C CA . ILE A 1 200 ? 5.811 -8.141 -11.602 1.00 90.56 200 ILE A CA 1
ATOM 1469 C C . ILE A 1 200 ? 6.952 -7.448 -12.344 1.00 90.56 200 ILE A C 1
ATOM 1471 O O . ILE A 1 200 ? 7.572 -6.519 -11.835 1.00 90.56 200 ILE A O 1
ATOM 1475 N N . GLU A 1 201 ? 7.218 -7.914 -13.559 1.00 89.25 201 GLU A N 1
ATOM 1476 C CA . GLU A 1 201 ? 8.142 -7.299 -14.510 1.00 89.25 201 GLU A CA 1
ATOM 1477 C C . GLU A 1 201 ? 7.333 -6.335 -15.396 1.00 89.25 201 GLU A C 1
ATOM 1479 O O . GLU A 1 201 ? 6.680 -6.738 -16.366 1.00 89.25 201 GLU A O 1
ATOM 1484 N N . ASN A 1 202 ? 7.311 -5.068 -14.994 1.00 87.94 202 ASN A N 1
ATOM 1485 C CA . ASN A 1 202 ? 6.652 -3.961 -15.675 1.00 87.94 202 ASN A CA 1
ATOM 1486 C C . ASN A 1 202 ? 7.496 -3.456 -16.857 1.00 87.94 202 ASN A C 1
ATOM 1488 O O . ASN A 1 202 ? 8.702 -3.672 -16.889 1.00 87.94 202 ASN A O 1
ATOM 1492 N N . MET A 1 203 ? 6.883 -2.776 -17.827 1.00 83.38 203 MET A N 1
ATOM 1493 C CA . MET A 1 203 ? 7.565 -2.276 -19.034 1.00 83.38 203 MET A CA 1
ATOM 1494 C C . MET A 1 203 ? 8.329 -3.381 -19.803 1.00 83.38 203 MET A C 1
ATOM 1496 O O . MET A 1 203 ? 9.378 -3.136 -20.396 1.00 83.38 203 MET A O 1
ATOM 1500 N N . SER A 1 204 ? 7.808 -4.617 -19.794 1.00 75.25 204 SER A N 1
ATOM 1501 C CA . SER A 1 204 ? 8.429 -5.809 -20.410 1.00 75.25 204 SER A CA 1
ATOM 1502 C C . SER A 1 204 ? 8.132 -6.020 -21.889 1.00 75.25 204 SER A C 1
ATOM 1504 O O . SER A 1 204 ? 8.620 -6.964 -22.517 1.00 75.25 204 SER A O 1
ATOM 1506 N N . GLY A 1 205 ? 7.387 -5.094 -22.471 1.00 71.38 205 GLY A N 1
ATOM 1507 C CA . GLY A 1 205 ? 7.020 -5.073 -23.871 1.00 71.38 205 GLY A CA 1
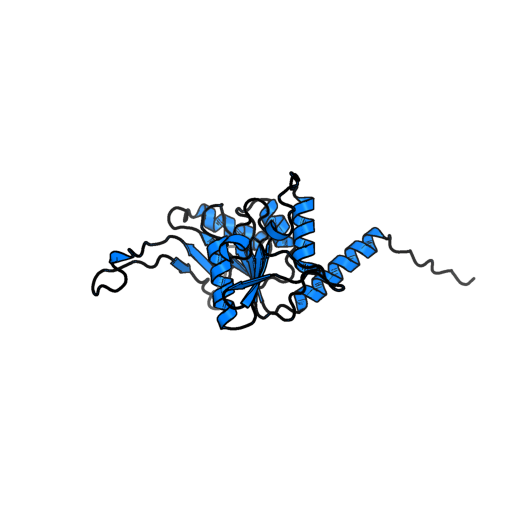ATOM 1508 C C . GLY A 1 205 ? 6.436 -3.719 -24.231 1.00 71.38 205 GLY A C 1
ATOM 1509 O O . GLY A 1 205 ? 6.285 -2.843 -23.377 1.00 71.38 205 GLY A O 1
ATOM 1510 N N . PHE A 1 206 ? 6.123 -3.559 -25.509 1.00 75.06 206 PHE A N 1
ATOM 1511 C CA . PHE A 1 206 ? 5.408 -2.399 -26.011 1.00 75.06 206 PHE A CA 1
ATOM 1512 C C . PHE A 1 206 ? 4.333 -2.868 -26.987 1.00 75.06 206 PHE A C 1
ATOM 1514 O O . PHE A 1 206 ? 4.627 -3.430 -28.045 1.00 75.06 206 PHE A O 1
ATOM 1521 N N . VAL A 1 207 ? 3.077 -2.617 -26.635 1.00 74.88 207 VAL A N 1
ATOM 1522 C CA . VAL A 1 207 ? 1.944 -2.757 -27.549 1.00 74.88 207 VAL A CA 1
ATOM 1523 C C . VAL A 1 207 ? 1.810 -1.455 -28.337 1.00 74.88 207 VAL A C 1
ATOM 1525 O O . VAL A 1 207 ? 1.381 -0.439 -27.797 1.00 74.88 207 VAL A O 1
ATOM 1528 N N . CYS A 1 208 ? 2.181 -1.475 -29.621 1.00 71.69 208 CYS A N 1
ATOM 1529 C CA . CYS A 1 208 ? 1.993 -0.322 -30.500 1.00 71.69 208 CYS A CA 1
ATOM 1530 C C . CYS A 1 208 ? 0.487 -0.052 -30.691 1.00 71.69 208 CYS A C 1
ATOM 1532 O O . CYS A 1 208 ? -0.205 -0.943 -31.195 1.00 71.69 208 CYS A O 1
ATOM 1534 N N . PRO A 1 209 ? -0.026 1.155 -30.372 1.00 72.88 209 PRO A N 1
ATOM 1535 C CA . PRO A 1 209 ? -1.448 1.477 -30.528 1.00 72.88 209 PRO A CA 1
ATOM 1536 C C . PRO A 1 209 ? -1.947 1.300 -31.967 1.00 72.88 209 PRO A C 1
ATOM 1538 O O . PRO A 1 209 ? -3.081 0.900 -32.187 1.00 72.88 209 PRO A O 1
ATOM 1541 N N . HIS A 1 210 ? -1.068 1.515 -32.951 1.00 71.25 210 HIS A N 1
ATOM 1542 C CA . HIS A 1 210 ? -1.370 1.339 -34.372 1.00 71.25 210 HIS A CA 1
ATOM 1543 C C . HIS A 1 210 ? -1.557 -0.135 -34.785 1.00 71.25 210 HIS A C 1
ATOM 1545 O O . HIS A 1 210 ? -2.074 -0.418 -35.861 1.00 71.25 210 HIS A O 1
ATOM 1551 N N . TRP A 1 211 ? -1.113 -1.088 -33.958 1.00 63.25 211 TRP A N 1
ATOM 1552 C CA . TRP A 1 211 ? -1.225 -2.529 -34.219 1.00 63.25 211 TRP A CA 1
ATOM 1553 C C . TRP A 1 211 ? -2.211 -3.236 -33.284 1.00 63.25 211 TRP A C 1
ATOM 1555 O O . TRP A 1 211 ? -2.430 -4.440 -33.427 1.00 63.25 211 TRP A O 1
ATOM 1565 N N . ALA A 1 212 ? -2.815 -2.511 -32.337 1.00 52.69 212 ALA A N 1
ATOM 1566 C CA . ALA A 1 212 ? -3.836 -3.048 -31.451 1.00 52.69 212 ALA A CA 1
ATOM 1567 C C . ALA A 1 212 ? -5.084 -3.412 -32.279 1.00 52.69 212 ALA A C 1
ATOM 1569 O O . ALA A 1 212 ? -5.861 -2.547 -32.668 1.00 52.69 212 ALA A O 1
ATOM 1570 N N . GLY A 1 213 ? -5.233 -4.701 -32.600 1.00 58.31 213 GLY A N 1
ATOM 1571 C CA . GLY A 1 213 ? -6.350 -5.238 -33.387 1.00 58.31 213 GLY A CA 1
ATOM 1572 C C . GLY A 1 213 ? -5.993 -5.756 -34.784 1.00 58.31 213 GLY A C 1
ATOM 1573 O O . GLY A 1 213 ? -6.874 -6.279 -35.460 1.00 58.31 213 GLY A O 1
ATOM 1574 N N . THR A 1 214 ? -4.733 -5.671 -35.237 1.00 56.75 214 THR A N 1
ATOM 1575 C CA . THR A 1 214 ? -4.335 -6.217 -36.550 1.00 56.75 214 THR A CA 1
ATOM 1576 C C . THR A 1 214 ? -3.933 -7.698 -36.440 1.00 56.75 214 THR A C 1
ATOM 1578 O O . THR A 1 214 ? -2.936 -8.004 -35.775 1.00 56.75 214 THR A O 1
ATOM 1581 N N . PRO A 1 215 ? -4.637 -8.640 -37.100 1.00 53.22 215 PRO A N 1
ATOM 1582 C CA . PRO A 1 215 ? -4.270 -10.054 -37.068 1.00 53.22 215 PRO A CA 1
ATOM 1583 C C . PRO A 1 215 ? -2.856 -10.273 -37.629 1.00 53.22 215 PRO A C 1
ATOM 1585 O O . PRO A 1 215 ? -2.518 -9.771 -38.697 1.00 53.22 215 PRO A O 1
ATOM 1588 N N . GLY A 1 216 ? -2.016 -11.025 -36.913 1.00 58.62 216 GLY A N 1
ATOM 1589 C CA . GLY A 1 216 ? -0.693 -11.450 -37.394 1.00 58.62 216 GLY A CA 1
ATOM 1590 C C . GLY A 1 216 ? 0.506 -10.583 -36.984 1.00 58.62 216 GLY A C 1
ATOM 1591 O O . GLY A 1 216 ? 1.641 -11.025 -37.159 1.00 58.62 216 GLY A O 1
ATOM 1592 N N . ARG A 1 217 ? 0.312 -9.406 -36.367 1.00 56.09 217 ARG A N 1
ATOM 1593 C CA . ARG A 1 217 ? 1.411 -8.657 -35.723 1.00 56.09 217 ARG A CA 1
ATOM 1594 C C . ARG A 1 217 ? 1.487 -9.029 -34.241 1.00 56.09 217 ARG A C 1
ATOM 1596 O O . ARG A 1 217 ? 0.573 -8.744 -33.478 1.00 56.09 217 ARG A O 1
ATOM 1603 N N . ARG A 1 218 ? 2.568 -9.698 -33.821 1.00 48.44 218 ARG A N 1
ATOM 1604 C CA . ARG A 1 218 ? 2.777 -10.064 -32.409 1.00 48.44 218 ARG A CA 1
ATOM 1605 C C . ARG A 1 218 ? 3.161 -8.818 -31.608 1.00 48.44 218 ARG A C 1
ATOM 1607 O O . ARG A 1 218 ? 4.295 -8.361 -31.707 1.00 48.44 218 ARG A O 1
ATOM 1614 N N . SER A 1 219 ? 2.248 -8.298 -30.796 1.00 52.97 219 SER A N 1
ATOM 1615 C CA . SER A 1 219 ? 2.598 -7.409 -29.685 1.00 52.97 219 SER A CA 1
ATOM 1616 C C . SER A 1 219 ? 2.998 -8.256 -28.473 1.00 52.97 219 SER A C 1
ATOM 1618 O O . SER A 1 219 ? 2.244 -9.147 -28.077 1.00 52.97 219 SER A O 1
ATOM 1620 N N . SER A 1 220 ? 4.167 -8.014 -27.879 1.00 57.41 220 SER A N 1
ATOM 1621 C CA . SER A 1 220 ? 4.496 -8.573 -26.561 1.00 57.41 220 SER A CA 1
ATOM 1622 C C . SER A 1 220 ? 3.692 -7.849 -25.475 1.00 57.41 220 SER A C 1
ATOM 1624 O O . SER A 1 220 ? 3.425 -6.654 -25.594 1.00 57.41 220 SER A O 1
ATOM 1626 N N . SER A 1 221 ? 3.273 -8.565 -24.424 1.00 60.22 221 SER A N 1
ATOM 1627 C CA . SER A 1 221 ? 2.588 -7.948 -23.283 1.00 60.22 221 SER A CA 1
ATOM 1628 C C . SER A 1 221 ? 3.516 -6.958 -22.571 1.00 60.22 221 SER A C 1
ATOM 1630 O O . SER A 1 221 ? 4.699 -7.237 -22.396 1.00 60.22 221 SER A O 1
ATOM 1632 N N . ASN A 1 222 ? 2.975 -5.824 -22.115 1.00 60.94 222 ASN A N 1
ATOM 1633 C CA . ASN A 1 222 ? 3.749 -4.813 -21.379 1.00 60.94 222 ASN A CA 1
ATOM 1634 C C . ASN A 1 222 ? 4.118 -5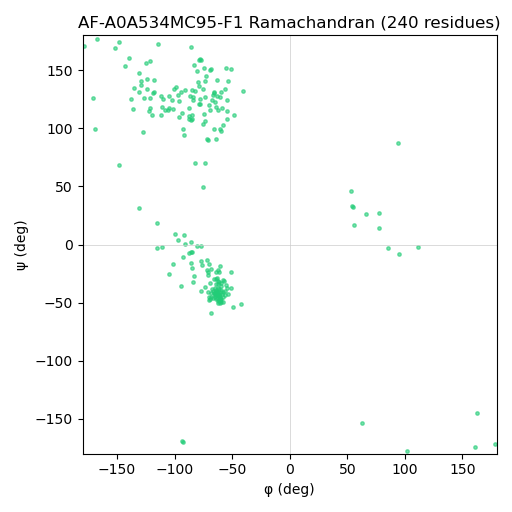.254 -19.946 1.00 60.94 222 ASN A C 1
ATOM 1636 O O . ASN A 1 222 ? 4.941 -4.608 -19.300 1.00 60.94 222 ASN A O 1
ATOM 1640 N N . ILE A 1 223 ? 3.497 -6.326 -19.439 1.00 68.62 223 ILE A N 1
ATOM 1641 C CA . ILE A 1 223 ? 3.721 -6.881 -18.100 1.00 68.62 223 ILE A CA 1
ATOM 1642 C C . ILE A 1 223 ? 3.991 -8.386 -18.214 1.00 68.62 223 ILE A C 1
ATOM 1644 O O . ILE A 1 223 ? 3.325 -9.094 -18.979 1.00 68.62 223 ILE A O 1
ATOM 1648 N N . ARG A 1 224 ? 4.929 -8.892 -17.406 1.00 72.69 224 ARG A N 1
ATOM 1649 C CA . ARG A 1 224 ? 5.185 -10.322 -17.200 1.00 72.69 224 ARG A CA 1
ATOM 1650 C C . ARG A 1 224 ? 5.145 -10.636 -15.703 1.00 72.69 224 ARG A C 1
ATOM 1652 O O . ARG A 1 224 ? 5.853 -10.030 -14.908 1.00 72.69 224 ARG A O 1
ATOM 1659 N N . ILE A 1 225 ? 4.323 -11.612 -15.314 1.00 76.50 225 ILE A N 1
ATOM 1660 C CA . ILE A 1 225 ? 4.122 -12.002 -13.910 1.00 76.50 225 ILE A CA 1
ATOM 1661 C C . ILE A 1 225 ? 4.847 -13.320 -13.640 1.00 76.50 225 ILE A C 1
ATOM 1663 O O . ILE A 1 225 ? 4.634 -14.310 -14.343 1.00 76.50 225 ILE A O 1
ATOM 1667 N N . ARG A 1 226 ? 5.677 -13.363 -12.594 1.00 73.31 226 ARG A N 1
ATOM 1668 C CA . ARG A 1 226 ? 6.298 -14.599 -12.097 1.00 73.31 226 ARG A CA 1
ATOM 1669 C C . ARG A 1 226 ? 5.723 -14.943 -10.725 1.00 73.31 226 ARG A C 1
ATOM 1671 O O . ARG A 1 226 ? 5.982 -14.251 -9.743 1.00 73.31 226 ARG A O 1
ATOM 1678 N N . LYS A 1 227 ? 4.956 -16.036 -10.650 1.00 66.81 227 LYS A N 1
ATOM 1679 C CA . LYS A 1 227 ? 4.480 -16.591 -9.373 1.00 66.81 227 LYS A CA 1
ATOM 1680 C C . LYS A 1 227 ? 5.585 -17.400 -8.699 1.00 66.81 227 LYS A C 1
ATOM 1682 O O . LYS A 1 227 ? 6.284 -18.176 -9.357 1.00 66.81 227 LYS A O 1
ATOM 1687 N N . ARG A 1 228 ? 5.703 -17.272 -7.376 1.00 56.28 228 ARG A N 1
ATOM 1688 C CA . ARG A 1 228 ? 6.524 -18.177 -6.565 1.00 56.28 228 ARG A CA 1
ATOM 1689 C C . ARG A 1 228 ? 5.909 -19.576 -6.657 1.00 56.28 228 ARG A C 1
ATOM 1691 O O . ARG A 1 228 ? 4.762 -19.780 -6.269 1.00 56.28 228 ARG A O 1
ATOM 1698 N N . ARG A 1 229 ? 6.647 -20.552 -7.194 1.00 47.81 229 ARG A N 1
ATOM 1699 C CA . ARG A 1 229 ? 6.242 -21.962 -7.092 1.00 47.81 229 ARG A CA 1
ATOM 1700 C C . ARG A 1 229 ? 6.348 -22.357 -5.617 1.00 47.81 229 ARG A C 1
ATOM 1702 O O . ARG A 1 229 ? 7.415 -22.175 -5.030 1.00 47.81 229 ARG A O 1
ATOM 1709 N N . LYS A 1 230 ? 5.269 -22.870 -5.007 1.00 41.03 230 LYS A N 1
ATOM 1710 C CA . LYS A 1 230 ? 5.394 -23.554 -3.709 1.00 41.03 230 LYS A CA 1
ATOM 1711 C C . LYS A 1 230 ? 6.411 -24.688 -3.894 1.00 41.03 230 LYS A C 1
ATOM 1713 O O . LYS A 1 230 ? 6.306 -25.394 -4.900 1.00 41.03 230 LYS A O 1
ATOM 1718 N N . PRO A 1 231 ? 7.391 -24.867 -2.992 1.00 40.34 231 PRO A N 1
ATOM 1719 C CA . PRO A 1 231 ? 8.182 -26.084 -3.014 1.00 40.34 231 PRO A CA 1
ATOM 1720 C C . PRO A 1 231 ? 7.202 -27.247 -2.835 1.00 40.34 231 PRO A C 1
ATOM 1722 O O . PRO A 1 231 ? 6.468 -27.304 -1.849 1.00 40.34 231 PRO A O 1
ATOM 1725 N N . SER A 1 232 ? 7.121 -28.121 -3.837 1.00 41.50 232 SER A N 1
ATOM 1726 C CA . SER A 1 232 ? 6.433 -29.400 -3.706 1.00 41.50 232 SER A CA 1
ATOM 1727 C C . SER A 1 232 ? 7.037 -30.111 -2.502 1.00 41.50 232 SER A C 1
ATOM 1729 O O . SER A 1 232 ? 8.259 -30.247 -2.442 1.00 41.50 232 SER A O 1
ATOM 1731 N N . GLY A 1 233 ? 6.201 -30.498 -1.536 1.00 44.31 233 GLY A N 1
ATOM 1732 C CA . GLY A 1 233 ? 6.630 -31.228 -0.348 1.00 44.31 233 GLY A CA 1
ATOM 1733 C C . GLY A 1 233 ? 7.523 -32.398 -0.746 1.00 44.31 233 GLY A C 1
ATOM 1734 O O . GLY A 1 233 ? 7.086 -33.329 -1.414 1.00 44.31 233 GLY A O 1
ATOM 1735 N N . GLY A 1 234 ? 8.794 -32.292 -0.386 1.00 33.62 234 GLY A N 1
ATOM 1736 C CA . GLY A 1 234 ? 9.834 -33.241 -0.732 1.00 33.62 234 GLY A CA 1
ATOM 1737 C C . GLY A 1 234 ? 11.056 -32.884 0.086 1.00 33.62 234 GLY A C 1
ATOM 1738 O O . GLY A 1 234 ? 11.764 -31.927 -0.215 1.00 33.62 234 GLY A O 1
ATOM 1739 N N . SER A 1 235 ? 11.251 -33.611 1.179 1.00 42.31 235 SER A N 1
ATOM 1740 C CA . SER A 1 235 ? 12.450 -33.533 1.995 1.00 42.31 235 SER A CA 1
ATOM 1741 C C . SER A 1 235 ? 13.683 -33.771 1.125 1.00 42.31 235 SER A C 1
ATOM 1743 O O . SER A 1 235 ? 13.898 -34.882 0.646 1.00 42.31 235 SER A O 1
ATOM 1745 N N . SER A 1 236 ? 14.535 -32.767 0.986 1.00 32.69 236 SER A N 1
ATOM 1746 C CA . SER A 1 236 ? 15.932 -32.988 0.638 1.00 32.69 236 SER A CA 1
ATOM 1747 C C . SER A 1 236 ? 16.786 -32.270 1.670 1.00 32.69 236 SER A C 1
ATOM 1749 O O . SER A 1 236 ? 17.021 -31.065 1.587 1.00 32.69 236 SER A O 1
ATOM 1751 N N . LYS A 1 237 ? 17.237 -33.051 2.662 1.00 41.03 237 LYS A N 1
ATOM 1752 C CA . LYS A 1 237 ? 18.537 -32.841 3.306 1.00 41.03 237 LYS A CA 1
ATOM 1753 C C . LYS A 1 237 ? 19.531 -32.477 2.210 1.00 41.03 237 LYS A C 1
ATOM 1755 O O . LYS A 1 237 ? 19.562 -33.207 1.228 1.00 41.03 237 LYS A O 1
ATOM 1760 N N . LEU A 1 238 ? 20.327 -31.429 2.392 1.00 31.94 238 LEU A N 1
ATOM 1761 C CA . LEU A 1 238 ? 21.690 -31.352 1.870 1.00 31.94 238 LEU A CA 1
ATOM 1762 C C . LEU A 1 238 ? 22.389 -30.112 2.456 1.00 31.94 238 LEU A C 1
ATOM 1764 O O . LEU A 1 238 ? 21.891 -28.996 2.334 1.00 31.94 238 LEU A O 1
ATOM 1768 N N . TYR A 1 239 ? 23.552 -30.392 3.055 1.00 32.28 239 TYR A N 1
ATOM 1769 C CA . TYR A 1 239 ? 24.627 -29.510 3.534 1.00 32.28 239 TYR A CA 1
ATOM 1770 C C . TYR A 1 239 ? 24.614 -29.059 5.006 1.00 32.28 239 TYR A C 1
ATOM 1772 O O . TYR A 1 239 ? 24.139 -27.986 5.366 1.00 32.28 239 TYR A O 1
ATOM 1780 N N . GLY A 1 240 ? 25.234 -29.907 5.841 1.00 28.41 240 GLY A N 1
ATOM 1781 C CA . GLY A 1 240 ? 26.058 -29.486 6.982 1.00 28.41 240 GLY A CA 1
ATOM 1782 C C . GLY A 1 240 ? 27.511 -29.210 6.539 1.00 28.41 240 GLY A C 1
ATOM 1783 O O . GLY A 1 240 ? 27.846 -29.512 5.390 1.00 28.41 240 GLY A O 1
ATOM 1784 N N . PRO A 1 241 ? 28.351 -28.616 7.408 1.00 40.72 241 PRO A N 1
ATOM 1785 C CA . PRO A 1 241 ? 29.652 -28.069 7.030 1.00 40.72 241 PRO A CA 1
ATOM 1786 C C . PRO A 1 241 ? 30.736 -29.152 6.936 1.00 40.72 241 PRO A C 1
ATOM 1788 O O . PRO A 1 241 ? 30.697 -30.136 7.676 1.00 40.72 241 PRO A O 1
ATOM 1791 N N . ALA A 1 242 ? 31.706 -28.923 6.052 1.00 39.00 242 ALA A N 1
ATOM 1792 C CA . ALA A 1 242 ? 33.051 -29.489 6.1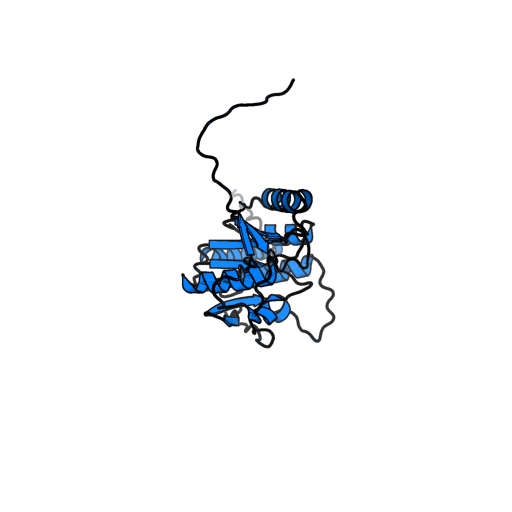09 1.00 39.00 242 ALA A CA 1
ATOM 1793 C C . ALA A 1 242 ? 34.036 -28.323 6.234 1.00 39.00 242 ALA A C 1
ATOM 1795 O O . ALA A 1 242 ? 33.771 -27.288 5.575 1.00 39.00 242 ALA A O 1
#

Sequence (242 aa):
MAEELETAQIPPHIMAAMRERMKMAQRMSRIKHKIVVMSGKGGVGKSTVAANLACVLAEAGTAGLVDADVTGPDIAKLMGVEEAQVKATDTGLEPTTGPAGVRVISMAQMIDRDTAVVWRGPLKIKALKQMLSDVEWGDLDYLVIDLPPGTSDEPLSVAQEIPDADGAVVVTTPQEVSLLDVRKSIAFAKAVKMDILGVIENMSGFVCPHWAGTPGRRSSSNIRIRKRRKPSGGSSKLYGPA

Mean predicted aligned error: 9.7 Å

Solvent-accessible surface area (backbone atoms only — not comparable to full-atom values): 13734 Å² total; per-residue (Å²): 135,83,81,78,79,76,75,79,76,76,54,68,70,57,54,50,55,51,49,52,51,50,43,23,52,62,42,53,66,38,39,76,35,35,40,36,33,37,21,50,49,74,89,44,50,48,56,61,50,38,53,53,48,28,39,59,45,25,78,79,39,47,20,26,38,38,37,60,20,78,90,69,51,51,50,33,59,77,42,73,40,59,87,48,75,63,44,78,54,102,85,30,28,46,56,43,74,30,61,74,68,20,35,35,48,32,44,63,50,75,48,64,89,90,55,93,71,83,84,44,69,72,58,51,51,50,54,48,49,43,61,50,34,33,37,60,70,62,74,25,51,33,35,32,36,29,48,32,60,28,71,51,71,64,32,50,56,55,53,66,71,54,79,83,52,72,19,30,39,39,32,33,28,64,93,55,66,43,74,61,42,57,49,45,43,53,51,43,34,54,74,64,71,34,48,69,65,30,38,37,31,29,75,55,34,65,65,54,78,94,50,71,85,49,90,90,62,86,61,49,58,39,60,46,78,48,71,65,76,74,82,72,94,69,94,71,89,84,83,82,90,132

Secondary structure (DSSP, 8-state):
-----------HHHHHHHHHHHHHHHHHTTEEEEEEEEESSSSS-HHHHHHHHHHHHHTTS-EEEEE--SSS--HHHHTT-TTPPPEE-SSSEEPEE-GGG-EEEEHHHHS-TTS-----HHHHHHHHHHHHHTB---SEEEEEEEPPSSSSHHHHHHHHTSTT--EEEEEE-GGG--HHHHHHHHHHHHHTT--EEEEEEET-----GGGTT-TT--PPPSEEEEEPPPPPS---------

pLDDT: mean 82.22, std 17.11, range [28.41, 98.56]

Foldseek 3Di:
DPDPPPPPDDDPVVVVVVVLVVLLVVLLVLEQAEEEFAEAFPDLCRLVVLLVVQLVVLVVWAGEEEELALPDFCNCVSQVNLVPAFDADPQATEFDAGPSRYGYDYNSNVDDPVDPDDDDLVNSLVVLSRCSRGYNSDRHHYYYYRAHYRLDPRSLSSLLSNPPHQAYEYGEAPVGPPVVRVVSVVVSRVSSPGDHQWYKHAQHFDDDPVCVPPPPDDGDDRIDIGGDDDPDPDDDDDDDDD